Protein AF-A0A851E8Y7-F1 (afdb_monomer_lite)

InterPro domains:
  IPR039662 Cohesin subunit Scc3/SA [PTHR11199] (1-230)

Sequence (230 aa):
QAFMMLCDWLLILSHLDSNNNDEAVRLLGYLPNTPLQEKLFSFIQEHIFMDEEEGKKEEEKDESCKLDDLHKKRSLLAAYCKLIVYNVVEMTAAAELYKYYVKTYSDFGDIIKETLSKMRHNNKIQSAKTLILCLQQLFQTHAESQDSSSGVDFSSASFTNIKELARRFSLTFGWDQVKSRESIAMIHKEGIEFAFQGATGVDGKCLPPNLSFLVIISEFSNKLLKPDKR

Radius of gyration: 20.44 Å; chains: 1; bounding box: 47×55×59 Å

Secondary structure (DSSP, 8-state):
-HHHHHHHHHHHHHHGGGS---HHHHTS-----HHHHHHHHHHHIIIIIS--TT----TTS-HHHHHHHHHHHHHHHHHHHHHHHTTSS-GGGHHHHHTTTTTTHHHHHHHHHHHHHHHHHH-HHHHHHHHHHHHHHHHHHHHHTS-TTS---TTSHHHHHHHHHHHHHHHTT-S-HHHHHHHHHHHHHHHHHHHTTT--SSTT-SPPTTTTHHHHHGGGTTTS-GGGG-

Structure (mmCIF, N/CA/C/O backbone):
data_AF-A0A851E8Y7-F1
#
_entry.id   AF-A0A851E8Y7-F1
#
loop_
_atom_site.group_PDB
_atom_site.id
_atom_site.type_symbol
_atom_site.label_atom_id
_atom_site.label_alt_id
_atom_site.label_comp_id
_atom_site.label_asym_id
_atom_site.label_entity_id
_atom_site.label_seq_id
_atom_site.pdbx_PDB_ins_code
_atom_site.Cartn_x
_atom_site.Cartn_y
_atom_site.Cartn_z
_atom_site.occupancy
_atom_site.B_iso_or_equiv
_atom_site.auth_seq_id
_atom_site.auth_comp_id
_atom_site.auth_asym_id
_atom_site.auth_atom_id
_atom_site.pdbx_PDB_model_num
ATOM 1 N N . GLN A 1 1 ?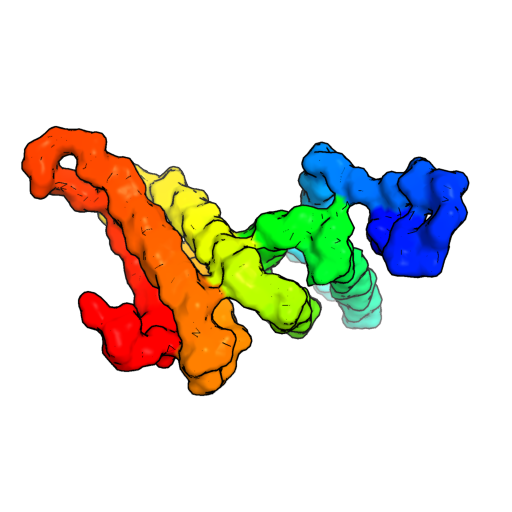 16.967 12.753 -13.853 1.00 80.31 1 GLN A N 1
ATOM 2 C CA . GLN A 1 1 ? 17.458 11.860 -14.929 1.00 80.31 1 GLN A CA 1
ATOM 3 C C . GLN A 1 1 ? 17.985 10.517 -14.409 1.00 80.31 1 GLN A C 1
ATOM 5 O O . GLN A 1 1 ? 17.445 9.498 -14.814 1.00 80.31 1 GLN A O 1
ATOM 10 N N . ALA A 1 2 ? 18.994 10.485 -13.522 1.00 93.81 2 ALA A N 1
ATOM 11 C CA . ALA A 1 2 ? 19.641 9.236 -13.076 1.00 93.81 2 ALA A CA 1
ATOM 12 C C . ALA A 1 2 ? 18.675 8.206 -12.462 1.00 93.81 2 ALA A C 1
ATOM 14 O O . ALA A 1 2 ? 18.735 7.032 -12.811 1.00 93.81 2 ALA A O 1
ATOM 15 N N . PHE A 1 3 ? 17.741 8.658 -11.620 1.00 96.31 3 PHE A N 1
ATOM 16 C CA . PHE A 1 3 ? 16.742 7.794 -10.985 1.00 96.31 3 PHE A CA 1
ATOM 17 C C . PHE A 1 3 ? 15.855 7.039 -11.988 1.00 96.31 3 PHE A C 1
ATOM 19 O O . PHE A 1 3 ? 15.664 5.835 -11.851 1.00 96.31 3 PHE A O 1
ATOM 26 N N . MET A 1 4 ? 15.345 7.731 -13.015 1.00 96.50 4 MET A N 1
ATOM 27 C CA . MET A 1 4 ? 14.500 7.113 -14.047 1.00 96.50 4 MET A CA 1
ATOM 28 C C . MET A 1 4 ? 15.262 6.026 -14.799 1.00 96.50 4 MET A C 1
ATOM 30 O O . MET A 1 4 ? 14.777 4.907 -14.907 1.00 96.50 4 MET A O 1
ATOM 34 N N . MET A 1 5 ? 16.490 6.339 -15.230 1.00 95.88 5 MET A N 1
ATOM 35 C CA . MET A 1 5 ? 17.347 5.364 -15.904 1.00 95.88 5 MET A CA 1
ATOM 36 C C . MET A 1 5 ? 17.601 4.154 -15.009 1.00 95.88 5 MET A C 1
ATOM 38 O O . MET A 1 5 ? 17.467 3.027 -15.466 1.00 95.88 5 MET A O 1
ATOM 42 N N . LEU A 1 6 ? 17.915 4.368 -13.728 1.00 96.44 6 LEU A N 1
ATOM 43 C CA . LEU A 1 6 ? 18.110 3.276 -12.781 1.00 96.44 6 LEU A CA 1
ATOM 44 C C . LEU A 1 6 ? 16.855 2.400 -12.656 1.00 96.44 6 LEU A C 1
ATOM 46 O O . LEU A 1 6 ? 16.979 1.184 -12.717 1.00 96.44 6 LEU A O 1
ATOM 50 N N . CYS A 1 7 ? 15.660 2.985 -12.536 1.00 96.81 7 CYS A N 1
ATOM 51 C CA . CYS A 1 7 ? 14.414 2.214 -12.492 1.00 96.81 7 CYS A CA 1
ATOM 52 C C . CYS A 1 7 ? 14.212 1.380 -13.764 1.00 96.81 7 CYS A C 1
ATOM 54 O O . CYS A 1 7 ? 13.881 0.200 -13.673 1.00 96.81 7 CYS A O 1
ATOM 56 N N . ASP A 1 8 ? 14.444 1.965 -14.938 1.00 94.88 8 ASP A N 1
ATOM 57 C CA . ASP A 1 8 ? 14.309 1.253 -16.210 1.00 94.88 8 ASP A CA 1
ATOM 58 C C . ASP A 1 8 ? 15.324 0.102 -16.312 1.00 94.88 8 ASP A C 1
ATOM 60 O O . ASP A 1 8 ? 14.954 -1.014 -16.671 1.00 94.88 8 ASP A O 1
ATOM 64 N N . TRP A 1 9 ? 16.581 0.329 -15.913 1.00 93.94 9 TRP A N 1
ATOM 65 C CA . TRP A 1 9 ? 17.610 -0.713 -15.859 1.00 93.94 9 TRP A CA 1
ATOM 66 C C . TRP A 1 9 ? 17.243 -1.838 -14.892 1.00 93.94 9 TRP A C 1
ATOM 68 O O . TRP A 1 9 ? 17.321 -3.001 -15.272 1.00 93.94 9 TRP A O 1
ATOM 78 N N . LEU A 1 10 ? 16.807 -1.520 -13.671 1.00 94.75 10 LEU A N 1
ATOM 79 C CA . LEU A 1 10 ? 16.382 -2.526 -12.692 1.00 94.75 10 LEU A CA 1
ATOM 80 C C . LEU A 1 10 ? 15.207 -3.357 -13.219 1.00 94.75 10 LEU A C 1
ATOM 82 O O . LEU A 1 10 ? 15.182 -4.574 -13.044 1.00 94.75 10 LEU A O 1
ATOM 86 N N . LEU A 1 11 ? 14.253 -2.724 -13.904 1.00 92.75 11 LEU A N 1
ATOM 87 C CA . LEU A 1 11 ? 13.109 -3.417 -14.489 1.00 92.75 11 LEU A CA 1
ATOM 88 C C . LEU A 1 11 ? 13.513 -4.330 -15.654 1.00 92.75 11 LEU A C 1
ATOM 90 O O . LEU A 1 11 ? 13.002 -5.439 -15.765 1.00 92.75 11 LEU A O 1
ATOM 94 N N . ILE A 1 12 ? 14.437 -3.891 -16.509 1.00 90.81 12 ILE A N 1
ATOM 95 C CA . ILE A 1 12 ? 14.936 -4.712 -17.618 1.00 90.81 12 ILE A CA 1
ATOM 96 C C . ILE A 1 12 ? 15.739 -5.895 -17.069 1.00 90.81 12 ILE A C 1
ATOM 98 O O . ILE A 1 12 ? 15.423 -7.040 -17.384 1.00 90.81 12 ILE A O 1
ATOM 102 N N . LEU A 1 13 ? 16.739 -5.629 -16.222 1.00 89.06 13 LEU A N 1
ATOM 103 C CA . LEU A 1 13 ? 17.679 -6.637 -15.724 1.00 89.06 13 LEU A CA 1
ATOM 104 C C . LEU A 1 13 ? 17.007 -7.703 -14.849 1.00 89.06 13 LEU A C 1
ATOM 106 O O . LEU A 1 13 ? 17.408 -8.859 -14.894 1.00 89.06 13 LEU A O 1
ATOM 110 N N . SER A 1 14 ? 15.974 -7.347 -14.084 1.00 86.00 14 SER A N 1
ATOM 111 C CA . SER A 1 14 ? 15.254 -8.295 -13.216 1.00 86.00 14 SER A CA 1
ATOM 112 C C . SER A 1 14 ? 14.430 -9.346 -13.969 1.00 86.00 14 SER A C 1
ATOM 114 O O . SER A 1 14 ? 14.096 -10.382 -13.396 1.00 86.00 14 SER A O 1
ATOM 116 N N . HIS A 1 15 ? 14.106 -9.115 -15.246 1.00 80.56 15 HIS A N 1
ATOM 117 C CA . HIS A 1 15 ? 13.252 -10.005 -16.043 1.00 80.56 15 HIS A CA 1
ATOM 118 C C . HIS A 1 15 ? 13.939 -10.611 -17.274 1.00 80.56 15 HIS A C 1
ATOM 120 O O . HIS A 1 15 ? 13.288 -11.353 -18.020 1.00 80.56 15 HIS A O 1
ATOM 126 N N . LEU A 1 16 ? 15.242 -10.354 -17.462 1.00 73.38 16 LEU A N 1
ATOM 127 C CA . LEU A 1 16 ? 16.054 -10.951 -18.533 1.00 73.38 16 LEU A CA 1
ATOM 128 C C . LEU A 1 16 ? 16.012 -12.491 -18.525 1.00 73.38 16 LEU A C 1
ATOM 130 O O . LEU A 1 16 ? 16.066 -13.114 -19.585 1.00 73.38 16 LEU A O 1
ATOM 134 N N . ASP A 1 17 ? 15.814 -13.092 -17.353 1.00 57.69 17 ASP A N 1
ATOM 135 C CA . ASP A 1 17 ? 15.849 -14.543 -17.146 1.00 57.69 17 ASP A CA 1
ATO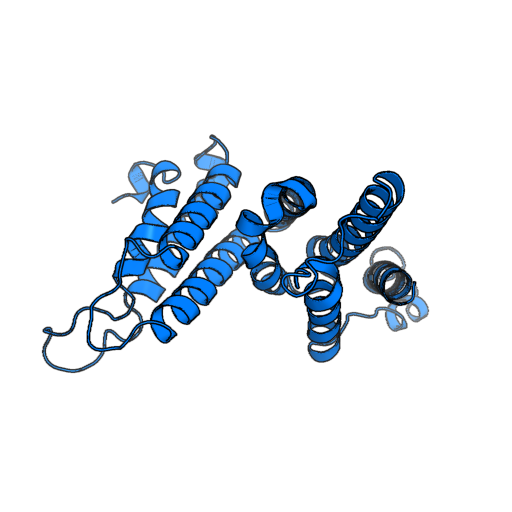M 136 C C . ASP A 1 17 ? 14.556 -15.270 -17.536 1.00 57.69 17 ASP A C 1
ATOM 138 O O . ASP A 1 17 ? 14.548 -16.495 -17.649 1.00 57.69 17 ASP A O 1
ATOM 142 N N . SER A 1 18 ? 13.439 -14.557 -17.732 1.00 57.34 18 SER A N 1
ATOM 143 C CA . SER A 1 18 ? 12.128 -15.221 -17.833 1.00 57.34 18 SER A CA 1
ATOM 144 C C . SER A 1 18 ? 11.865 -15.938 -19.165 1.00 57.34 18 SER A C 1
ATOM 146 O O . SER A 1 18 ? 10.939 -16.742 -19.226 1.00 57.34 18 SER A O 1
ATOM 148 N N . ASN A 1 19 ? 12.674 -15.698 -20.210 1.00 55.28 19 ASN A N 1
ATOM 149 C CA . ASN A 1 19 ? 12.392 -16.187 -21.570 1.00 55.28 19 ASN A CA 1
ATOM 150 C C . ASN A 1 19 ? 13.546 -16.901 -22.304 1.00 55.28 19 ASN A C 1
ATOM 152 O O . ASN A 1 19 ? 13.283 -17.468 -23.363 1.00 55.28 19 ASN A O 1
ATOM 156 N N . ASN A 1 20 ? 14.789 -16.914 -21.802 1.00 55.34 20 ASN A N 1
ATOM 157 C CA . ASN A 1 20 ? 15.935 -17.455 -22.553 1.00 55.34 20 ASN A CA 1
ATOM 158 C C . ASN A 1 20 ? 16.749 -18.487 -21.752 1.00 55.34 20 ASN A C 1
ATOM 160 O O . ASN A 1 20 ? 17.235 -18.204 -20.663 1.00 55.34 20 ASN A O 1
ATOM 164 N N . ASN A 1 21 ? 16.965 -19.669 -22.345 1.00 57.62 21 ASN A N 1
ATOM 165 C CA . ASN A 1 21 ? 17.799 -20.766 -21.818 1.00 57.62 21 ASN A CA 1
ATOM 166 C C . ASN A 1 21 ? 19.320 -20.491 -21.893 1.00 57.62 21 ASN A C 1
ATOM 168 O O . ASN A 1 21 ? 20.117 -21.421 -21.782 1.00 57.62 21 ASN A O 1
ATOM 172 N N . ASP A 1 22 ? 19.734 -19.245 -22.120 1.00 65.81 22 ASP A N 1
ATOM 173 C CA . ASP A 1 22 ? 21.144 -18.880 -22.243 1.00 65.81 22 ASP A CA 1
ATOM 174 C C . ASP A 1 22 ? 21.733 -18.581 -20.854 1.00 65.81 22 ASP A C 1
ATOM 176 O O . ASP A 1 22 ? 21.330 -17.628 -20.181 1.00 65.81 22 ASP A O 1
ATOM 180 N N . GLU A 1 23 ? 22.684 -19.405 -20.406 1.00 61.66 23 GLU A N 1
ATOM 181 C CA . GLU A 1 23 ? 23.363 -19.239 -19.114 1.00 61.66 23 GLU A CA 1
ATOM 182 C C . GLU A 1 23 ? 24.054 -17.876 -18.974 1.00 61.66 23 GLU A C 1
ATOM 184 O O . GLU A 1 23 ? 24.124 -17.346 -17.864 1.00 61.66 23 GLU A O 1
ATOM 189 N N . ALA A 1 24 ? 24.507 -17.268 -20.078 1.00 61.56 24 ALA A N 1
ATOM 190 C CA . ALA A 1 24 ? 25.137 -15.950 -20.051 1.00 61.56 24 ALA A CA 1
ATOM 191 C C . ALA A 1 24 ? 24.142 -14.834 -19.692 1.00 61.56 24 ALA A C 1
ATOM 193 O O . ALA A 1 24 ? 24.514 -13.868 -19.028 1.00 61.56 24 ALA A O 1
ATOM 194 N N . VAL A 1 25 ? 22.873 -14.979 -20.087 1.00 58.56 25 VAL A N 1
ATOM 195 C CA . VAL A 1 25 ? 21.799 -14.026 -19.765 1.00 58.56 25 VAL A CA 1
ATOM 196 C C . VAL A 1 25 ? 21.347 -14.197 -18.313 1.00 58.56 25 VAL A C 1
ATOM 198 O O . VAL A 1 25 ? 21.151 -13.198 -17.627 1.00 58.56 25 VAL A O 1
ATOM 201 N N . ARG A 1 26 ? 21.325 -15.440 -17.809 1.00 56.09 26 ARG A N 1
ATOM 202 C CA . ARG A 1 26 ? 21.016 -15.764 -16.401 1.00 56.09 26 ARG A CA 1
ATOM 203 C C . ARG A 1 26 ? 21.995 -15.167 -15.391 1.00 56.09 26 ARG A C 1
ATOM 205 O O . ARG A 1 26 ? 21.640 -14.934 -14.242 1.00 56.09 26 ARG A O 1
ATOM 212 N N . LEU A 1 27 ? 23.236 -14.924 -15.806 1.00 60.06 27 LEU A N 1
ATOM 213 C CA . LEU A 1 27 ? 24.262 -14.270 -14.987 1.00 60.06 27 LEU A CA 1
ATOM 214 C C . LEU A 1 27 ? 24.089 -12.743 -14.896 1.00 60.06 27 LEU A C 1
ATOM 216 O O . LEU A 1 27 ? 24.745 -12.112 -14.068 1.00 60.06 27 LEU A O 1
ATOM 220 N N . LEU A 1 28 ? 23.230 -12.148 -15.733 1.00 67.19 28 LEU A N 1
ATOM 221 C CA . LEU A 1 28 ? 22.969 -10.704 -15.772 1.00 67.19 28 LEU A CA 1
ATOM 222 C C . LEU A 1 28 ? 21.718 -10.295 -14.982 1.00 67.19 28 LEU A C 1
ATOM 224 O O . LEU A 1 28 ? 21.485 -9.095 -14.811 1.00 67.19 28 LEU A O 1
ATOM 228 N N . GLY A 1 29 ? 20.938 -11.265 -14.492 1.00 75.50 29 GLY A N 1
ATOM 229 C CA . GLY A 1 29 ? 19.806 -11.033 -13.605 1.00 75.50 29 GLY A CA 1
ATOM 230 C C . GLY A 1 29 ? 20.234 -10.231 -12.378 1.00 75.50 29 GLY A C 1
ATOM 231 O O . GLY A 1 29 ? 21.097 -10.654 -11.608 1.00 75.50 29 GLY A O 1
ATOM 232 N N . TYR A 1 30 ? 19.639 -9.053 -12.193 1.00 83.88 30 TYR A N 1
ATOM 233 C CA . TYR A 1 30 ? 19.954 -8.179 -11.067 1.00 83.88 30 TYR A CA 1
ATOM 234 C C . TYR A 1 30 ? 1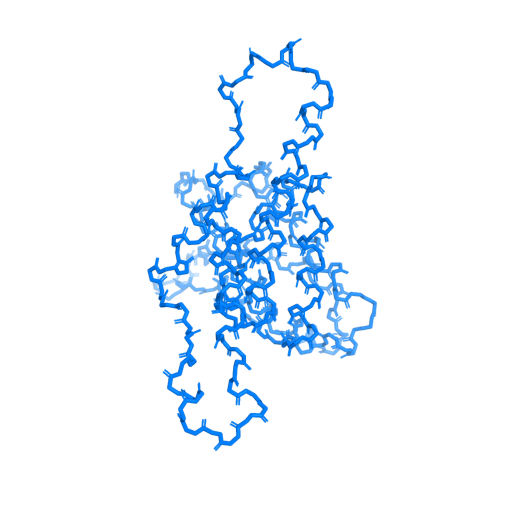8.688 -7.775 -10.322 1.00 83.88 30 TYR A C 1
ATOM 236 O O . TYR A 1 30 ? 17.764 -7.202 -10.901 1.00 83.88 30 TYR A O 1
ATOM 244 N N . LEU A 1 31 ? 18.688 -8.021 -9.012 1.00 88.81 31 LEU A N 1
ATOM 245 C CA . LEU A 1 31 ? 17.701 -7.497 -8.077 1.00 88.81 31 LEU A CA 1
ATOM 246 C C . LEU A 1 31 ? 18.388 -6.532 -7.101 1.00 88.81 31 LEU A C 1
ATOM 248 O O . LEU A 1 31 ? 19.472 -6.840 -6.593 1.00 88.81 31 LEU A O 1
ATOM 252 N N . PRO A 1 32 ? 17.782 -5.365 -6.823 1.00 93.06 32 PRO A N 1
ATOM 253 C CA . PRO A 1 32 ? 18.339 -4.406 -5.885 1.00 93.06 32 PRO A CA 1
ATOM 254 C C . PRO A 1 32 ? 18.378 -5.003 -4.473 1.00 93.06 32 PRO A C 1
ATOM 256 O O . PRO A 1 32 ? 17.383 -5.529 -3.973 1.00 93.06 32 PRO A O 1
ATOM 259 N N . ASN A 1 33 ? 19.524 -4.884 -3.804 1.00 93.75 33 ASN A N 1
ATOM 260 C CA . ASN A 1 33 ? 19.652 -5.254 -2.395 1.00 93.75 33 ASN A CA 1
ATOM 261 C C . ASN A 1 33 ? 18.915 -4.256 -1.480 1.00 93.75 33 ASN A C 1
ATOM 263 O O . ASN A 1 33 ? 18.568 -3.153 -1.905 1.00 93.75 33 ASN A O 1
ATOM 267 N N . THR A 1 34 ? 18.708 -4.619 -0.212 1.00 94.50 34 THR A N 1
ATOM 268 C CA . THR A 1 34 ? 17.970 -3.793 0.763 1.00 94.50 34 THR A CA 1
ATOM 269 C C . THR A 1 34 ? 18.467 -2.341 0.839 1.00 94.50 34 THR A C 1
ATOM 271 O O . THR A 1 34 ? 17.639 -1.446 0.677 1.00 94.50 34 THR A O 1
ATOM 274 N N . PRO A 1 35 ? 19.785 -2.051 0.935 1.00 96.44 35 PRO A N 1
ATOM 275 C CA . PRO A 1 35 ? 20.262 -0.665 0.971 1.00 96.44 35 PRO A CA 1
ATOM 276 C C . PRO A 1 35 ? 19.935 0.144 -0.291 1.00 96.44 35 PRO A C 1
ATOM 278 O O . PRO A 1 35 ? 19.736 1.357 -0.223 1.00 96.44 35 PRO A O 1
ATOM 281 N N . LEU A 1 36 ? 19.911 -0.493 -1.467 1.00 96.00 36 LEU A N 1
ATOM 282 C CA . LEU A 1 36 ? 19.517 0.180 -2.703 1.00 96.00 36 LEU A CA 1
ATOM 283 C C . LEU A 1 36 ? 18.007 0.435 -2.734 1.00 96.00 36 LEU A C 1
ATOM 285 O O . LEU A 1 36 ? 17.599 1.520 -3.139 1.00 96.00 36 LEU A O 1
ATOM 289 N N . GLN A 1 37 ? 17.189 -0.520 -2.284 1.00 96.62 37 GLN A N 1
ATOM 290 C CA . GLN A 1 37 ? 15.737 -0.336 -2.177 1.00 96.62 37 GLN A CA 1
ATOM 291 C C . GLN A 1 37 ? 15.383 0.826 -1.238 1.00 96.62 37 GLN A C 1
ATOM 293 O O . GLN A 1 37 ? 14.574 1.678 -1.602 1.00 96.62 37 GLN A O 1
ATOM 298 N N . GLU A 1 38 ? 16.052 0.919 -0.087 1.00 95.44 38 GLU A N 1
ATOM 299 C CA . GLU A 1 38 ? 15.907 2.039 0.851 1.00 95.44 38 GLU A CA 1
ATOM 300 C C . GLU A 1 38 ? 16.255 3.374 0.184 1.00 95.44 38 GLU A C 1
ATOM 302 O O . GLU A 1 38 ? 15.441 4.292 0.195 1.00 95.44 38 GLU A O 1
ATOM 307 N N . LYS A 1 39 ? 17.409 3.469 -0.495 1.00 96.56 39 LYS A N 1
ATOM 308 C CA . LYS A 1 39 ? 17.817 4.692 -1.211 1.00 96.56 39 LYS A CA 1
ATOM 309 C C . LYS A 1 39 ? 16.851 5.096 -2.323 1.00 96.56 39 LYS A C 1
ATOM 311 O O . LYS A 1 39 ? 16.628 6.289 -2.527 1.00 96.56 39 LYS A O 1
ATOM 316 N N . LEU A 1 40 ? 16.296 4.128 -3.056 1.00 97.19 40 LEU A N 1
ATOM 317 C CA . LEU A 1 40 ? 15.286 4.395 -4.082 1.00 97.19 40 LEU A CA 1
ATOM 318 C C . LEU A 1 40 ? 14.048 5.043 -3.461 1.00 97.19 40 LEU A C 1
ATOM 320 O O . LEU A 1 40 ? 13.522 6.008 -4.014 1.00 97.19 40 LEU A O 1
ATOM 324 N N . PHE A 1 41 ? 13.603 4.540 -2.309 1.00 96.31 41 PHE A N 1
ATOM 325 C CA . PHE A 1 41 ? 12.459 5.114 -1.623 1.00 96.31 41 PHE A CA 1
ATOM 326 C C . PHE A 1 41 ? 12.773 6.466 -0.975 1.00 96.31 41 PHE A C 1
ATOM 328 O O . PHE A 1 41 ? 11.980 7.391 -1.132 1.00 96.31 41 PHE A O 1
ATOM 335 N N . SER A 1 42 ? 13.936 6.634 -0.339 1.00 95.75 42 SER A N 1
ATOM 336 C CA . SER A 1 42 ? 14.360 7.927 0.221 1.00 95.75 42 SER A CA 1
ATOM 337 C C . SER A 1 42 ? 14.378 9.022 -0.845 1.00 95.75 42 SER A C 1
ATOM 339 O O . SER A 1 42 ? 13.847 10.103 -0.615 1.00 95.75 42 SER A O 1
ATOM 341 N N . PHE A 1 43 ? 14.868 8.717 -2.053 1.00 96.56 43 PHE A N 1
ATOM 342 C CA . PHE A 1 43 ? 14.799 9.645 -3.185 1.00 96.56 43 PHE A CA 1
ATOM 343 C C . PHE A 1 43 ? 13.351 10.054 -3.509 1.00 96.56 43 PHE A C 1
ATOM 345 O O . PHE A 1 43 ? 13.066 11.228 -3.742 1.00 96.56 43 PHE A O 1
ATOM 352 N N . ILE A 1 44 ? 12.416 9.100 -3.517 1.00 96.00 44 ILE A N 1
ATOM 353 C CA . ILE A 1 44 ? 10.993 9.386 -3.734 1.00 96.00 44 ILE A CA 1
ATOM 354 C C . ILE A 1 44 ? 10.435 10.272 -2.616 1.00 96.00 44 ILE A C 1
ATOM 356 O O . ILE A 1 44 ? 9.739 11.243 -2.907 1.00 96.00 44 ILE A O 1
ATOM 360 N N . GLN A 1 45 ? 10.757 9.987 -1.355 1.00 94.19 45 GLN A N 1
ATOM 361 C CA . GLN A 1 45 ? 10.314 10.804 -0.226 1.00 94.19 45 GLN A CA 1
ATOM 362 C C . GLN A 1 45 ? 10.812 12.246 -0.348 1.00 94.19 45 GLN A C 1
ATOM 364 O O . GLN A 1 45 ? 9.998 13.165 -0.310 1.00 94.19 45 GLN A O 1
ATOM 369 N N . GLU A 1 46 ? 12.112 12.440 -0.571 1.00 93.25 46 GLU A N 1
ATOM 370 C CA . GLU A 1 46 ? 12.758 13.755 -0.655 1.00 93.25 46 GLU A CA 1
ATOM 371 C C . GLU A 1 46 ? 12.256 14.599 -1.830 1.00 93.25 46 GLU A C 1
ATOM 373 O O . GLU A 1 46 ? 12.053 15.800 -1.683 1.00 93.25 46 GLU A O 1
ATOM 378 N N . HIS A 1 47 ? 12.035 13.992 -2.998 1.00 91.81 47 HIS A N 1
ATOM 379 C CA . HIS A 1 47 ? 11.696 14.739 -4.212 1.00 91.81 47 HIS A CA 1
ATOM 380 C C . HIS A 1 47 ? 10.194 14.857 -4.495 1.00 91.81 47 HIS A C 1
ATOM 382 O O . HIS A 1 47 ? 9.800 15.683 -5.324 1.00 91.81 47 HIS A O 1
ATOM 388 N N . ILE A 1 48 ? 9.356 14.024 -3.870 1.00 92.31 48 ILE A N 1
ATOM 389 C CA . ILE A 1 48 ? 7.913 13.972 -4.149 1.00 92.31 48 ILE A CA 1
ATOM 390 C C . ILE A 1 48 ? 7.079 14.356 -2.930 1.00 92.31 48 ILE A C 1
ATOM 392 O O . ILE A 1 48 ? 6.112 15.094 -3.094 1.00 92.31 48 ILE A O 1
ATOM 396 N N . PHE A 1 49 ? 7.420 13.851 -1.742 1.00 88.06 49 PHE A N 1
ATOM 397 C CA . PHE A 1 49 ? 6.538 13.906 -0.570 1.00 88.06 49 PHE A CA 1
ATOM 398 C C . PHE A 1 49 ? 6.972 14.877 0.530 1.00 88.06 49 PHE A C 1
ATOM 400 O O . PHE A 1 49 ? 6.166 15.210 1.404 1.00 88.06 49 PHE A O 1
ATOM 407 N N . MET A 1 50 ? 8.227 15.318 0.514 1.00 82.00 50 MET A N 1
ATOM 408 C CA . MET A 1 50 ? 8.668 16.461 1.302 1.00 82.00 50 MET A CA 1
ATOM 409 C C . MET A 1 50 ? 8.122 17.721 0.628 1.00 82.00 50 MET A C 1
ATOM 411 O O . MET A 1 50 ? 8.631 18.158 -0.402 1.00 82.00 50 MET A O 1
ATOM 415 N N . ASP A 1 51 ? 7.028 18.253 1.173 1.00 63.84 51 ASP A N 1
ATOM 416 C CA . ASP A 1 51 ? 6.445 19.499 0.685 1.00 63.84 51 ASP A CA 1
ATOM 417 C C . ASP A 1 51 ? 7.300 20.700 1.090 1.00 63.84 51 ASP A C 1
ATOM 419 O O . ASP A 1 51 ? 7.857 20.770 2.187 1.00 63.84 51 ASP A O 1
ATOM 423 N N . GLU A 1 52 ? 7.316 21.670 0.182 1.00 52.31 52 GLU A N 1
ATOM 424 C CA . GLU A 1 52 ? 7.859 23.023 0.272 1.00 52.31 52 GLU A CA 1
ATOM 425 C C . GLU A 1 52 ? 7.094 23.885 1.307 1.00 52.31 52 GLU A C 1
ATOM 427 O O . GLU A 1 52 ? 6.750 25.034 1.050 1.00 52.31 52 GLU A O 1
ATOM 432 N N . GLU A 1 53 ? 6.807 23.357 2.502 1.00 44.50 53 GLU A N 1
ATOM 433 C CA . GLU A 1 53 ? 6.171 24.101 3.607 1.00 44.50 53 GLU A CA 1
ATOM 434 C C . GLU A 1 53 ? 7.046 25.281 4.096 1.00 44.50 53 GLU A C 1
ATOM 436 O O . GLU A 1 53 ? 6.552 26.206 4.737 1.00 44.50 53 GLU A O 1
ATOM 441 N N . GLU A 1 54 ? 8.331 25.327 3.721 1.00 42.78 54 GLU A N 1
ATOM 442 C CA . GLU A 1 54 ? 9.217 26.488 3.933 1.00 42.78 54 GLU A CA 1
ATOM 443 C C . GLU A 1 54 ? 9.199 27.507 2.772 1.00 42.78 54 GLU A C 1
ATOM 445 O O . GLU A 1 54 ? 9.850 28.553 2.822 1.00 42.78 54 GLU A O 1
ATOM 450 N N . GLY A 1 55 ? 8.427 27.237 1.719 1.00 42.47 55 GLY A N 1
ATOM 451 C CA . GLY A 1 55 ? 8.432 27.956 0.452 1.00 42.47 55 GLY A CA 1
ATOM 452 C C . GLY A 1 55 ? 7.168 28.763 0.183 1.00 42.47 55 GLY A C 1
ATOM 453 O O . GLY A 1 55 ? 6.689 28.768 -0.946 1.00 42.47 55 GLY A O 1
ATOM 454 N N . LYS A 1 56 ? 6.649 29.535 1.148 1.00 44.59 56 LYS A N 1
ATOM 455 C CA . LYS A 1 56 ? 5.764 30.688 0.845 1.00 44.59 56 LYS A CA 1
ATOM 456 C C . LYS A 1 56 ? 6.534 31.802 0.103 1.00 44.59 56 LYS A C 1
ATOM 458 O O . LYS A 1 56 ? 6.605 32.943 0.549 1.00 44.59 56 LYS A O 1
ATOM 463 N N . LYS A 1 57 ? 7.159 31.445 -1.018 1.00 45.94 57 LYS A N 1
ATOM 464 C CA . LYS A 1 57 ? 7.786 32.309 -2.024 1.00 45.94 57 LYS A CA 1
ATOM 465 C C . LYS A 1 57 ? 7.397 31.852 -3.440 1.00 45.94 57 LYS A C 1
ATOM 467 O O . LYS A 1 57 ? 8.151 32.051 -4.382 1.00 45.94 57 LYS A O 1
ATOM 472 N N . GLU A 1 58 ? 6.236 31.216 -3.597 1.00 50.44 58 GLU A N 1
ATOM 473 C CA . GLU A 1 58 ? 5.741 30.707 -4.888 1.00 50.44 58 GLU A CA 1
ATOM 474 C C . GLU A 1 58 ? 4.607 31.554 -5.496 1.00 50.44 58 GLU A C 1
ATOM 476 O O . GLU A 1 58 ? 3.794 31.052 -6.281 1.00 50.44 58 GLU A O 1
ATOM 481 N N . GLU A 1 59 ? 4.539 32.843 -5.159 1.00 50.81 59 GLU A N 1
ATOM 482 C CA . GLU A 1 59 ? 3.574 33.768 -5.778 1.00 50.81 59 GLU A CA 1
ATOM 483 C C . GLU A 1 59 ? 4.006 34.244 -7.183 1.00 50.81 59 GLU A C 1
ATOM 485 O O . GLU A 1 59 ? 3.254 34.959 -7.833 1.00 50.81 59 GLU A O 1
ATOM 490 N N . GLU A 1 60 ? 5.157 33.793 -7.709 1.00 55.66 60 GLU A N 1
ATOM 491 C CA . GLU A 1 60 ? 5.662 34.207 -9.036 1.00 55.66 60 GLU A CA 1
ATOM 492 C C . GLU A 1 60 ? 6.122 33.057 -9.959 1.00 55.66 60 GLU A C 1
ATOM 494 O O . GLU A 1 60 ? 6.787 33.299 -10.967 1.00 55.66 60 GLU A O 1
ATOM 499 N N . LYS A 1 61 ? 5.792 31.789 -9.671 1.00 57.31 61 LYS A N 1
ATOM 500 C CA . LYS A 1 61 ? 6.001 30.714 -10.663 1.00 57.31 61 LYS A CA 1
ATOM 501 C C . LYS A 1 61 ? 4.785 30.600 -11.577 1.00 57.31 61 LYS A C 1
ATOM 503 O O . LYS A 1 61 ? 3.682 30.347 -11.095 1.00 57.31 61 LYS A O 1
ATOM 508 N N . ASP A 1 62 ? 5.036 30.740 -12.878 1.00 73.75 62 ASP A N 1
ATOM 509 C CA . ASP A 1 62 ? 4.087 30.491 -13.968 1.00 73.75 62 ASP A CA 1
ATOM 510 C C . ASP A 1 62 ? 3.361 29.144 -13.772 1.00 73.75 62 ASP A C 1
ATOM 512 O O . ASP A 1 62 ? 3.988 28.138 -13.415 1.00 73.75 62 ASP A O 1
ATOM 516 N N . GLU A 1 63 ? 2.045 29.115 -13.998 1.00 74.06 63 GLU A N 1
ATOM 517 C CA . GLU A 1 63 ? 1.209 27.914 -13.847 1.00 74.06 63 GLU A CA 1
ATOM 518 C C . GLU A 1 63 ? 1.738 26.753 -14.703 1.00 74.06 63 GLU A C 1
ATOM 520 O O . GLU A 1 63 ? 1.690 25.595 -14.280 1.00 74.06 63 GLU A O 1
ATOM 525 N N . SER A 1 64 ? 2.336 27.066 -15.860 1.00 74.44 64 SER A N 1
ATOM 526 C CA . SER A 1 64 ? 2.990 26.080 -16.727 1.00 74.44 64 SER A CA 1
ATOM 527 C C . SER A 1 64 ? 4.165 25.377 -16.037 1.00 74.44 64 SER A C 1
ATOM 529 O O . SER A 1 64 ? 4.300 24.160 -16.139 1.00 74.44 64 SER A O 1
ATOM 531 N N . CYS A 1 65 ? 4.995 26.108 -15.287 1.00 78.19 65 CYS A N 1
ATOM 532 C CA . CYS A 1 65 ? 6.144 25.533 -14.580 1.00 78.19 65 CYS A CA 1
ATOM 533 C C . CYS A 1 65 ? 5.703 24.597 -13.444 1.00 78.19 65 CYS A C 1
ATOM 535 O O . CYS A 1 65 ? 6.299 23.538 -13.249 1.00 78.19 65 CYS A O 1
ATOM 537 N N . LYS A 1 66 ? 4.632 24.957 -12.722 1.00 82.56 66 LYS A N 1
ATOM 538 C CA . LYS A 1 66 ? 4.053 24.115 -11.659 1.00 82.56 66 LYS A CA 1
ATOM 539 C C . LYS A 1 66 ? 3.483 22.813 -12.223 1.00 82.56 66 LYS A C 1
ATOM 541 O O . LYS A 1 66 ? 3.700 21.743 -11.651 1.00 82.56 66 LYS A O 1
ATOM 546 N N . LEU A 1 67 ? 2.800 22.895 -13.366 1.00 85.44 67 LEU A N 1
ATOM 547 C CA . LEU A 1 67 ? 2.277 21.728 -14.072 1.00 85.44 67 LEU A CA 1
ATOM 548 C C . LEU A 1 67 ? 3.411 20.786 -14.515 1.00 85.44 67 LEU A C 1
ATOM 550 O O . LEU A 1 67 ? 3.342 19.579 -14.274 1.00 85.44 67 LEU A O 1
ATOM 554 N N . ASP A 1 68 ? 4.474 21.328 -15.110 1.00 88.62 68 ASP A N 1
ATOM 555 C CA . ASP A 1 68 ? 5.626 20.546 -15.569 1.00 88.62 68 ASP A CA 1
ATOM 556 C C . ASP A 1 68 ? 6.339 19.829 -14.418 1.00 88.62 68 ASP A C 1
ATOM 558 O O . ASP A 1 68 ? 6.721 18.660 -14.541 1.00 88.62 68 ASP A O 1
ATOM 562 N N . ASP A 1 69 ? 6.506 20.496 -13.278 1.00 90.44 69 ASP A N 1
ATOM 563 C CA . ASP A 1 69 ? 7.130 19.899 -12.099 1.00 90.44 69 ASP A CA 1
ATOM 564 C C . ASP A 1 69 ? 6.258 18.796 -11.486 1.00 90.44 69 ASP A C 1
ATOM 566 O O . ASP A 1 69 ? 6.772 17.719 -11.160 1.00 90.44 69 ASP A O 1
ATOM 570 N N . LEU A 1 70 ? 4.936 18.986 -11.429 1.00 92.31 70 LEU A N 1
ATOM 571 C CA . LEU A 1 70 ? 4.005 17.929 -11.029 1.00 92.31 70 LEU A CA 1
ATOM 572 C C . LEU A 1 70 ? 4.078 16.728 -11.984 1.00 92.31 70 LEU A C 1
ATOM 574 O O . LEU A 1 70 ? 4.145 15.582 -11.532 1.00 92.31 70 LEU A O 1
ATOM 578 N N . HIS A 1 71 ? 4.132 16.953 -13.299 1.00 94.56 71 HIS A N 1
ATOM 579 C CA . HIS A 1 71 ? 4.296 15.878 -14.281 1.00 94.56 71 HIS A CA 1
ATOM 580 C C . HIS A 1 71 ? 5.605 15.100 -14.090 1.00 94.56 71 HIS A C 1
ATOM 582 O O . HIS A 1 71 ? 5.604 13.863 -14.172 1.00 94.56 71 HIS A O 1
ATOM 588 N N . LYS A 1 72 ? 6.715 15.782 -13.778 1.00 94.50 72 LYS A N 1
ATOM 589 C CA . LYS A 1 72 ? 7.992 15.129 -13.441 1.00 94.50 72 LYS A CA 1
ATOM 590 C C . LYS A 1 72 ? 7.866 14.289 -12.170 1.00 94.50 72 LYS A C 1
ATOM 592 O O . LYS A 1 72 ? 8.238 13.116 -12.199 1.00 94.50 72 LYS A O 1
ATOM 597 N N . LYS A 1 73 ? 7.294 14.835 -11.087 1.00 95.75 73 LYS A N 1
ATOM 598 C CA . LYS A 1 73 ? 7.057 14.105 -9.824 1.00 95.75 73 LYS A CA 1
ATOM 599 C C . LYS A 1 73 ? 6.192 12.861 -10.057 1.00 95.75 73 LYS A C 1
ATOM 601 O O . LYS A 1 73 ? 6.578 11.759 -9.675 1.00 95.75 73 LYS A O 1
ATOM 606 N N . ARG A 1 74 ? 5.082 12.994 -10.791 1.00 97.38 74 ARG A N 1
ATOM 607 C CA . ARG A 1 74 ? 4.208 11.870 -11.181 1.00 97.38 74 ARG A CA 1
ATOM 608 C C . ARG A 1 74 ? 4.967 10.788 -11.955 1.00 97.38 74 ARG A C 1
ATOM 610 O O . ARG A 1 74 ? 4.782 9.602 -11.689 1.00 97.38 74 ARG A O 1
ATOM 617 N N . SER A 1 75 ? 5.852 11.183 -12.870 1.00 97.44 75 SER A N 1
ATOM 618 C CA . SER A 1 75 ? 6.670 10.250 -13.658 1.00 97.44 75 SER A CA 1
ATOM 619 C C . SER A 1 75 ? 7.662 9.466 -12.791 1.00 97.44 75 SER A C 1
ATOM 621 O O . SER A 1 75 ? 7.777 8.249 -12.946 1.00 97.44 75 SER A O 1
ATOM 623 N N . LEU A 1 76 ? 8.328 10.138 -11.845 1.00 97.75 76 LEU A N 1
ATOM 624 C CA . LEU A 1 76 ? 9.233 9.506 -10.877 1.00 97.75 76 LEU A CA 1
ATOM 625 C C . LEU A 1 76 ? 8.485 8.502 -9.991 1.00 97.75 76 LEU A C 1
ATOM 627 O O . LEU A 1 76 ? 8.920 7.359 -9.843 1.00 97.75 76 LEU A O 1
ATOM 631 N N . LEU A 1 77 ? 7.324 8.900 -9.463 1.00 98.00 77 LEU A N 1
ATOM 632 C CA . LEU A 1 77 ? 6.507 8.030 -8.623 1.00 98.00 77 LEU A CA 1
ATOM 633 C C . LEU A 1 77 ? 6.046 6.780 -9.377 1.00 98.00 77 LEU A C 1
ATOM 635 O O . LEU A 1 77 ? 6.135 5.669 -8.856 1.00 98.00 77 LEU A O 1
ATOM 639 N N . ALA A 1 78 ? 5.578 6.950 -10.615 1.00 98.25 78 ALA A N 1
ATOM 640 C CA . ALA A 1 78 ? 5.149 5.841 -11.456 1.00 98.25 78 ALA A CA 1
ATOM 641 C C . ALA A 1 78 ? 6.306 4.881 -11.786 1.00 98.25 78 ALA A C 1
ATOM 643 O O . ALA A 1 78 ? 6.091 3.669 -11.856 1.00 98.25 78 ALA A O 1
ATOM 644 N N . ALA A 1 79 ? 7.530 5.388 -11.971 1.00 98.19 79 ALA A N 1
ATOM 645 C CA . ALA A 1 79 ? 8.716 4.556 -12.168 1.00 98.19 79 ALA A CA 1
ATOM 646 C C . ALA A 1 79 ? 9.006 3.679 -10.943 1.00 98.19 79 ALA A C 1
ATOM 648 O O . ALA A 1 79 ? 9.136 2.465 -11.087 1.00 98.19 79 ALA A O 1
ATOM 649 N N . TYR A 1 80 ? 8.993 4.258 -9.741 1.00 98.38 80 TYR A N 1
ATOM 650 C CA . TYR A 1 80 ? 9.170 3.497 -8.503 1.00 98.38 80 TYR A CA 1
ATOM 651 C C . TYR A 1 80 ? 8.039 2.482 -8.268 1.00 98.38 80 TYR A C 1
ATOM 653 O O . TYR A 1 80 ? 8.290 1.317 -7.966 1.00 98.38 80 TYR A O 1
ATOM 661 N N . CYS A 1 81 ? 6.785 2.885 -8.490 1.00 98.25 81 CYS A N 1
ATOM 662 C CA . CYS A 1 81 ? 5.628 1.997 -8.363 1.00 98.25 81 CYS A CA 1
ATOM 663 C C . CYS A 1 81 ? 5.716 0.779 -9.291 1.00 98.25 81 CYS A C 1
ATOM 665 O O . CYS A 1 81 ? 5.333 -0.321 -8.892 1.00 98.25 81 CYS A O 1
ATOM 667 N N . LYS A 1 82 ? 6.243 0.948 -10.512 1.00 97.62 82 LYS A N 1
ATOM 668 C CA . LYS A 1 82 ? 6.491 -0.170 -11.431 1.00 97.62 82 LYS A CA 1
ATOM 669 C C . LYS A 1 82 ? 7.460 -1.184 -10.821 1.00 97.62 82 LYS A C 1
ATOM 671 O O . LYS A 1 82 ? 7.165 -2.373 -10.877 1.00 97.62 82 LYS A O 1
ATOM 676 N N . LEU A 1 83 ? 8.545 -0.743 -10.182 1.00 97.69 83 LEU A N 1
ATOM 677 C CA . LEU A 1 83 ? 9.491 -1.658 -9.530 1.00 97.69 83 LEU A CA 1
ATOM 678 C C . LEU A 1 83 ? 8.816 -2.537 -8.469 1.00 97.69 83 LEU A C 1
ATOM 680 O O . LEU A 1 83 ? 9.091 -3.732 -8.404 1.00 97.69 83 LEU A O 1
ATOM 684 N N . ILE A 1 84 ? 7.897 -1.971 -7.681 1.00 97.31 84 ILE A N 1
ATOM 685 C CA . ILE A 1 84 ? 7.118 -2.727 -6.690 1.00 97.31 84 ILE A CA 1
ATOM 686 C C . ILE A 1 84 ? 6.161 -3.703 -7.385 1.00 97.31 84 ILE A C 1
ATOM 688 O O . ILE A 1 84 ? 6.133 -4.887 -7.063 1.00 97.31 84 ILE A O 1
ATOM 692 N N . VAL A 1 85 ? 5.366 -3.220 -8.347 1.00 96.75 85 VAL A N 1
ATOM 693 C CA . VAL A 1 85 ? 4.351 -4.035 -9.039 1.00 96.75 85 VAL A CA 1
ATOM 694 C C . VAL A 1 85 ? 4.977 -5.244 -9.733 1.00 96.75 85 VAL A C 1
ATOM 696 O O . VAL A 1 85 ? 4.386 -6.322 -9.725 1.00 96.75 85 VAL A O 1
ATOM 699 N N . TYR A 1 86 ? 6.166 -5.081 -10.306 1.00 94.50 86 TYR A N 1
ATOM 700 C CA . TYR A 1 86 ? 6.889 -6.144 -10.996 1.00 94.50 86 TYR A CA 1
ATOM 701 C C . TYR A 1 86 ? 7.810 -6.969 -10.075 1.00 94.50 86 TYR A C 1
ATOM 703 O O . TYR A 1 86 ? 8.582 -7.785 -10.564 1.00 94.50 86 TYR A O 1
ATOM 711 N N . ASN A 1 87 ? 7.690 -6.823 -8.748 1.00 93.19 87 ASN A N 1
ATOM 712 C CA . ASN A 1 87 ? 8.476 -7.548 -7.738 1.00 93.19 87 ASN A CA 1
ATOM 713 C C . ASN A 1 87 ? 10.003 -7.372 -7.876 1.00 93.19 87 ASN A C 1
ATOM 715 O O . ASN A 1 87 ? 10.768 -8.253 -7.490 1.00 93.19 87 ASN A O 1
ATOM 719 N N . VAL A 1 88 ? 10.450 -6.235 -8.415 1.00 95.06 88 VAL A N 1
ATOM 720 C CA . VAL A 1 88 ? 11.869 -5.842 -8.441 1.00 95.06 88 VAL A CA 1
ATOM 721 C C . VAL A 1 88 ? 12.288 -5.284 -7.081 1.00 95.06 88 VAL A C 1
ATOM 723 O O . VAL A 1 88 ? 13.398 -5.515 -6.616 1.00 95.06 88 VAL A O 1
ATOM 726 N N . VAL A 1 89 ? 11.377 -4.555 -6.438 1.00 95.31 89 VAL A N 1
ATOM 727 C CA . VAL A 1 89 ? 11.468 -4.088 -5.048 1.00 95.31 89 VAL A CA 1
ATOM 728 C C . VAL A 1 89 ? 10.471 -4.897 -4.220 1.00 95.31 89 VAL A C 1
ATOM 730 O O . VAL A 1 89 ? 9.415 -5.285 -4.729 1.00 95.31 89 VAL A O 1
ATOM 733 N N . GLU A 1 90 ? 10.785 -5.162 -2.951 1.00 93.69 90 GLU A N 1
ATOM 734 C CA . GLU A 1 90 ? 9.897 -5.938 -2.087 1.00 93.69 90 GLU A CA 1
ATOM 735 C C . GLU A 1 90 ? 8.507 -5.294 -1.971 1.00 93.69 90 GLU A C 1
ATOM 737 O O . GLU A 1 90 ? 8.365 -4.089 -1.759 1.00 93.69 90 GLU A O 1
ATOM 742 N N . MET A 1 91 ? 7.447 -6.110 -2.046 1.00 93.12 91 MET A N 1
ATOM 743 C CA . MET A 1 91 ? 6.063 -5.623 -1.930 1.00 93.12 91 MET A CA 1
ATOM 744 C C . MET A 1 91 ? 5.788 -4.910 -0.595 1.00 93.12 91 MET A C 1
ATOM 746 O O . MET A 1 91 ? 4.871 -4.094 -0.506 1.00 93.12 91 MET A O 1
ATOM 750 N N . THR A 1 92 ? 6.546 -5.226 0.456 1.00 94.56 92 THR A N 1
ATOM 751 C CA . THR A 1 92 ? 6.488 -4.570 1.772 1.00 94.56 92 THR A CA 1
ATOM 752 C C . THR A 1 92 ? 6.894 -3.099 1.699 1.00 94.56 92 THR A C 1
ATOM 754 O O . THR A 1 92 ? 6.310 -2.294 2.418 1.00 94.56 92 THR A O 1
ATOM 757 N N . ALA A 1 93 ? 7.778 -2.707 0.774 1.00 95.19 93 ALA A N 1
ATOM 758 C CA . ALA A 1 93 ? 8.183 -1.314 0.575 1.00 95.19 93 ALA A CA 1
ATOM 759 C C . ALA A 1 93 ? 7.012 -0.406 0.157 1.00 95.19 93 ALA A C 1
ATOM 761 O O . ALA A 1 93 ? 7.041 0.803 0.383 1.00 95.19 93 ALA A O 1
ATOM 762 N N . ALA A 1 94 ? 5.939 -0.973 -0.409 1.00 97.06 94 ALA A N 1
ATOM 763 C CA . ALA A 1 94 ? 4.736 -0.205 -0.719 1.00 97.06 94 ALA A CA 1
ATOM 764 C C . ALA A 1 94 ? 4.022 0.306 0.545 1.00 97.06 94 ALA A C 1
ATOM 766 O O . ALA A 1 94 ? 3.281 1.283 0.456 1.00 97.06 94 ALA A O 1
ATOM 767 N N . ALA A 1 95 ? 4.249 -0.310 1.713 1.00 97.62 95 ALA A N 1
ATOM 768 C CA . ALA A 1 95 ? 3.703 0.181 2.975 1.00 97.62 95 ALA A CA 1
ATOM 769 C C . ALA A 1 95 ? 4.188 1.604 3.265 1.00 97.62 95 ALA A C 1
ATOM 771 O O . ALA A 1 95 ? 3.385 2.452 3.639 1.00 97.62 95 ALA A O 1
ATOM 772 N N . GLU A 1 96 ? 5.464 1.891 3.000 1.00 96.19 96 GLU A N 1
ATOM 773 C CA . GLU A 1 96 ? 6.031 3.227 3.167 1.00 96.19 96 GLU A CA 1
ATOM 774 C C . GLU A 1 96 ? 5.416 4.242 2.192 1.00 96.19 96 GLU A C 1
ATOM 776 O O . GLU A 1 96 ? 5.092 5.366 2.573 1.00 96.19 96 GLU A O 1
ATOM 781 N N . LEU A 1 97 ? 5.169 3.829 0.946 1.00 96.69 97 LEU A N 1
ATOM 782 C CA . LEU A 1 97 ? 4.497 4.655 -0.058 1.00 96.69 97 LEU A CA 1
ATOM 783 C C . LEU A 1 97 ? 3.053 4.995 0.347 1.00 96.69 97 LEU A C 1
ATOM 785 O O . LEU A 1 97 ? 2.604 6.131 0.186 1.00 96.69 97 LEU A O 1
ATOM 789 N N . TYR A 1 98 ? 2.299 4.022 0.859 1.00 97.25 98 TYR A N 1
ATOM 790 C CA . TYR A 1 98 ? 0.878 4.224 1.129 1.00 97.25 98 TYR A CA 1
ATOM 791 C C . TYR A 1 98 ? 0.596 5.221 2.258 1.00 97.25 98 TYR A C 1
ATOM 793 O O . TYR A 1 98 ? -0.497 5.794 2.288 1.00 97.25 98 TYR A O 1
ATOM 801 N N . LYS A 1 99 ? 1.581 5.504 3.119 1.00 95.75 99 LYS A N 1
ATOM 802 C CA . LYS A 1 99 ? 1.501 6.543 4.160 1.00 95.75 99 LYS A CA 1
ATOM 803 C C . LYS A 1 99 ? 1.141 7.918 3.589 1.00 95.75 99 LYS A C 1
ATOM 805 O O . LYS A 1 99 ? 0.457 8.701 4.243 1.00 95.75 99 LYS A O 1
ATOM 810 N N . TYR A 1 100 ? 1.521 8.187 2.341 1.00 95.25 100 TYR A N 1
ATOM 811 C CA . TYR A 1 100 ? 1.289 9.467 1.669 1.00 95.25 100 TYR A CA 1
ATOM 812 C C . TYR A 1 100 ? -0.047 9.547 0.918 1.00 95.25 100 TYR A C 1
ATOM 814 O O . TYR A 1 100 ? -0.398 10.612 0.404 1.00 95.25 100 TYR A O 1
ATOM 822 N N . TYR A 1 101 ? -0.821 8.456 0.857 1.00 96.25 101 TYR A N 1
ATOM 823 C CA . TYR A 1 101 ? -1.978 8.350 -0.037 1.00 96.25 101 TYR A CA 1
ATOM 824 C C . TYR A 1 101 ? -3.097 9.352 0.276 1.00 96.25 101 TYR A C 1
ATOM 826 O O . TYR A 1 101 ? -3.694 9.905 -0.645 1.00 96.25 101 TYR A O 1
ATOM 834 N N . VAL A 1 102 ? -3.390 9.603 1.557 1.00 94.31 102 VAL A N 1
ATOM 835 C CA . VAL A 1 102 ? -4.410 10.595 1.946 1.00 94.31 102 VAL A CA 1
ATOM 836 C C . VAL A 1 102 ? -3.903 12.015 1.701 1.00 94.31 102 VAL A C 1
ATOM 838 O O . VAL A 1 102 ? -4.607 12.798 1.068 1.00 94.31 102 VAL A O 1
ATOM 841 N N . LYS A 1 103 ? -2.680 12.329 2.157 1.00 92.56 103 LYS A N 1
ATOM 842 C CA . LYS A 1 103 ? -2.097 13.679 2.080 1.00 92.56 103 LYS A CA 1
ATOM 843 C C . LYS A 1 103 ? -1.963 14.168 0.636 1.00 92.56 103 LYS A C 1
ATOM 845 O O . LYS A 1 103 ? -2.266 15.315 0.348 1.00 92.56 103 LYS A O 1
ATOM 850 N N . THR A 1 104 ? -1.554 13.281 -0.267 1.00 93.38 104 THR A N 1
ATOM 851 C CA . THR A 1 104 ? -1.220 13.629 -1.657 1.00 93.38 104 THR A CA 1
ATOM 852 C C . THR A 1 104 ? -2.250 13.135 -2.673 1.00 93.38 104 THR A C 1
ATOM 854 O O . THR A 1 104 ? -1.951 12.896 -3.844 1.00 93.38 104 THR A O 1
ATOM 857 N N . TYR A 1 105 ? -3.493 12.947 -2.224 1.00 93.69 105 TYR A N 1
ATOM 858 C CA . TYR A 1 105 ? -4.528 12.310 -3.030 1.00 93.69 105 TYR A CA 1
ATOM 859 C C . TYR A 1 105 ? -4.838 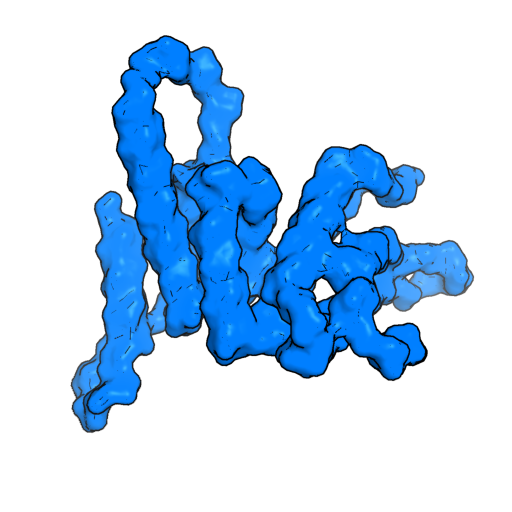13.055 -4.338 1.00 93.69 105 TYR A C 1
ATOM 861 O O . TYR A 1 105 ? -5.081 12.396 -5.349 1.00 93.69 105 TYR A O 1
ATOM 869 N N . SER A 1 106 ? -4.833 14.393 -4.332 1.00 94.75 106 SER A N 1
ATOM 870 C CA . SER A 1 106 ? -5.083 15.205 -5.534 1.00 94.75 106 SER A CA 1
ATOM 871 C C . SER A 1 106 ? -4.041 14.968 -6.625 1.00 94.75 106 SER A C 1
ATOM 873 O O . SER A 1 106 ? -4.384 14.910 -7.802 1.00 94.75 106 SER A O 1
ATOM 875 N N . ASP A 1 107 ? -2.790 14.776 -6.214 1.00 95.00 107 ASP A N 1
ATOM 876 C CA . ASP A 1 107 ? -1.630 14.863 -7.098 1.00 95.00 107 ASP A CA 1
ATOM 877 C C . ASP A 1 107 ? -1.137 13.484 -7.532 1.00 95.00 107 ASP A C 1
ATOM 879 O O . ASP A 1 107 ? -0.659 13.321 -8.656 1.00 95.00 107 ASP A O 1
ATOM 883 N N . PHE A 1 108 ? -1.266 12.481 -6.656 1.00 97.06 108 PHE A N 1
ATOM 884 C CA . PHE A 1 108 ? -0.709 11.135 -6.840 1.00 97.06 108 PHE A CA 1
ATOM 885 C C . PHE A 1 108 ? -1.703 10.003 -6.541 1.00 97.06 108 PHE A C 1
ATOM 887 O O . PHE A 1 108 ? -1.353 8.823 -6.650 1.00 97.06 108 PHE A O 1
ATOM 894 N N . GLY A 1 109 ? -2.941 10.326 -6.152 1.00 96.00 109 GLY A N 1
ATOM 895 C CA . GLY A 1 109 ? -3.911 9.336 -5.687 1.00 96.00 109 GLY A CA 1
ATOM 896 C C . GLY A 1 109 ? -4.272 8.281 -6.735 1.00 96.00 109 GLY A C 1
ATOM 897 O O . GLY A 1 109 ? -4.462 7.115 -6.394 1.00 96.00 109 GLY A O 1
ATOM 898 N N . ASP A 1 110 ? -4.321 8.654 -8.011 1.00 97.00 110 ASP A N 1
ATOM 899 C CA . ASP A 1 110 ? -4.570 7.738 -9.126 1.00 97.00 110 ASP A CA 1
ATOM 900 C C . ASP A 1 110 ? -3.425 6.732 -9.330 1.00 97.00 110 ASP A C 1
ATOM 902 O O . ASP A 1 110 ? -3.687 5.537 -9.473 1.00 97.00 110 ASP A O 1
ATOM 906 N N . ILE A 1 111 ? -2.169 7.185 -9.253 1.00 98.31 111 ILE A N 1
ATOM 907 C CA . ILE A 1 111 ? -0.976 6.334 -9.371 1.00 98.31 111 ILE A CA 1
ATOM 908 C C . ILE A 1 111 ? -0.934 5.328 -8.218 1.00 98.31 111 ILE A C 1
ATOM 910 O O . ILE A 1 111 ? -0.812 4.126 -8.449 1.00 98.31 111 ILE A O 1
ATOM 914 N N . ILE A 1 112 ? -1.101 5.794 -6.975 1.00 97.50 112 ILE A N 1
ATOM 915 C CA . ILE A 1 112 ? -1.092 4.920 -5.791 1.00 97.50 112 ILE A CA 1
ATOM 916 C C . ILE A 1 112 ? -2.251 3.912 -5.853 1.00 97.50 112 ILE A C 1
ATOM 918 O O . ILE A 1 112 ? -2.076 2.734 -5.531 1.00 97.50 112 ILE A O 1
ATOM 922 N N . LYS A 1 113 ? -3.433 4.337 -6.315 1.00 95.75 113 LYS A N 1
ATOM 923 C CA . LYS A 1 113 ? -4.600 3.462 -6.490 1.00 95.75 113 LYS A CA 1
ATOM 924 C C . LYS A 1 113 ? -4.375 2.380 -7.550 1.00 95.75 113 LYS A C 1
ATOM 926 O O . LYS A 1 113 ? -4.792 1.240 -7.333 1.00 95.75 113 LYS A O 1
ATOM 931 N N . GLU A 1 114 ? -3.729 2.703 -8.667 1.00 96.81 114 GLU A N 1
ATOM 932 C CA . GLU A 1 114 ? -3.372 1.706 -9.683 1.00 96.81 114 GLU A CA 1
ATOM 933 C C . GLU A 1 114 ? -2.341 0.710 -9.136 1.00 96.81 114 GLU A C 1
ATOM 935 O O . GLU A 1 114 ? -2.529 -0.500 -9.275 1.00 96.81 114 GLU A O 1
ATOM 940 N N . THR A 1 115 ? -1.324 1.187 -8.409 1.00 97.75 115 THR A N 1
ATOM 941 C CA . THR A 1 115 ? -0.342 0.337 -7.711 1.00 97.75 115 THR A CA 1
ATOM 942 C C . THR A 1 115 ? -1.022 -0.640 -6.753 1.00 97.75 115 THR A C 1
ATOM 944 O O . THR A 1 115 ? -0.780 -1.844 -6.828 1.00 97.75 115 THR A O 1
ATOM 947 N N . LEU A 1 116 ? -1.950 -0.157 -5.918 1.00 96.31 116 LEU A N 1
ATOM 948 C CA . LEU A 1 116 ? -2.784 -0.984 -5.035 1.00 96.31 116 LEU A CA 1
ATOM 949 C C . LEU A 1 116 ? -3.563 -2.056 -5.812 1.00 96.31 116 LEU A C 1
ATOM 951 O O . LEU A 1 116 ? -3.672 -3.203 -5.374 1.00 96.31 116 LEU A O 1
ATOM 955 N N . SER A 1 117 ? -4.133 -1.686 -6.960 1.00 94.69 117 SER A N 1
ATOM 956 C CA . SER A 1 117 ? -4.893 -2.596 -7.820 1.00 94.69 117 SER A CA 1
ATOM 957 C C . SER A 1 117 ? -4.014 -3.707 -8.397 1.00 94.69 117 SER A C 1
ATOM 959 O O . SER A 1 117 ? -4.357 -4.887 -8.287 1.00 94.69 117 SER A O 1
ATOM 961 N N . LYS A 1 118 ? -2.854 -3.343 -8.953 1.00 96.19 118 LYS A N 1
ATOM 962 C CA . LYS A 1 118 ? -1.893 -4.272 -9.557 1.00 96.19 118 LYS A CA 1
ATOM 963 C C . LYS A 1 118 ? -1.248 -5.194 -8.528 1.00 96.19 118 LYS A C 1
ATOM 965 O O . LYS A 1 118 ? -1.238 -6.402 -8.737 1.00 96.19 118 LYS A O 1
ATOM 970 N N . MET A 1 119 ? -0.819 -4.662 -7.383 1.00 95.81 119 MET A N 1
ATOM 971 C CA . MET A 1 119 ? -0.319 -5.451 -6.249 1.00 95.81 119 MET A CA 1
ATOM 972 C C . MET A 1 119 ? -1.318 -6.536 -5.834 1.00 95.81 119 MET A C 1
ATOM 974 O O . MET A 1 119 ? -0.959 -7.706 -5.699 1.00 95.81 119 MET A O 1
ATOM 978 N N . ARG A 1 120 ? -2.594 -6.163 -5.677 1.00 94.06 120 ARG A N 1
ATOM 979 C CA . ARG A 1 120 ? -3.664 -7.095 -5.303 1.00 94.06 120 ARG A CA 1
ATOM 980 C C . ARG A 1 120 ? -3.930 -8.135 -6.387 1.00 94.06 120 ARG A C 1
ATOM 982 O O . ARG A 1 120 ? -4.244 -9.273 -6.052 1.00 94.06 120 ARG A O 1
ATOM 989 N N . HIS A 1 121 ? -3.835 -7.765 -7.663 1.00 92.44 121 HIS A N 1
ATOM 990 C CA . HIS A 1 121 ? -3.971 -8.716 -8.766 1.00 92.44 121 HIS A CA 1
ATOM 991 C C . HIS A 1 121 ? -2.837 -9.749 -8.768 1.00 92.44 121 HIS A C 1
ATOM 993 O O . HIS A 1 121 ? -3.109 -10.936 -8.924 1.00 92.44 121 HIS A O 1
ATOM 999 N N . ASN A 1 122 ? -1.603 -9.303 -8.523 1.00 92.56 122 ASN A N 1
ATOM 1000 C CA . ASN A 1 122 ? -0.414 -10.152 -8.532 1.00 92.56 122 ASN A CA 1
ATOM 1001 C C . ASN A 1 122 ? -0.377 -11.099 -7.326 1.00 92.56 122 ASN A C 1
ATOM 1003 O O . ASN A 1 122 ? -0.142 -12.294 -7.480 1.00 92.56 122 ASN A O 1
ATOM 1007 N N . ASN A 1 123 ? -0.635 -10.583 -6.120 1.00 94.00 123 ASN A N 1
ATOM 1008 C CA . ASN A 1 123 ? -0.697 -11.388 -4.905 1.00 94.00 123 ASN A CA 1
ATOM 1009 C C . ASN A 1 123 ? -1.662 -10.765 -3.886 1.00 94.00 123 ASN A C 1
ATOM 1011 O O . ASN A 1 123 ? -1.322 -9.841 -3.146 1.00 94.00 123 ASN A O 1
ATOM 1015 N N . LYS A 1 124 ? -2.881 -11.307 -3.821 1.00 94.00 124 LYS A N 1
ATOM 1016 C CA . LYS A 1 124 ? -3.960 -10.796 -2.961 1.00 94.00 124 LYS A CA 1
ATOM 1017 C C . LYS A 1 124 ? -3.633 -10.847 -1.470 1.00 94.00 124 LYS A C 1
ATOM 1019 O O . LYS A 1 124 ? -4.067 -9.965 -0.729 1.00 94.00 124 LYS A O 1
ATOM 1024 N N . ILE A 1 125 ? -2.920 -11.880 -1.022 1.00 94.94 125 ILE A N 1
ATOM 1025 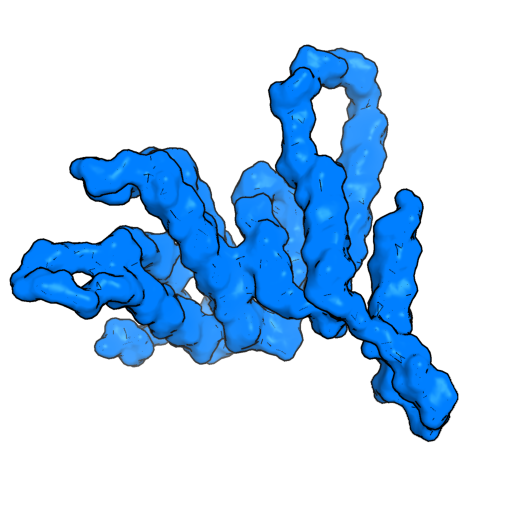C CA . ILE A 1 125 ? -2.587 -12.059 0.394 1.00 94.94 125 ILE A CA 1
ATOM 1026 C C . ILE A 1 125 ? -1.447 -11.128 0.773 1.00 94.94 125 ILE A C 1
ATOM 1028 O O . ILE A 1 125 ? -1.592 -10.363 1.720 1.00 94.94 125 ILE A O 1
ATOM 1032 N N . GLN A 1 126 ? -0.359 -11.117 0.001 1.00 95.62 126 GLN A N 1
ATOM 1033 C CA . GLN A 1 126 ? 0.764 -10.229 0.286 1.00 95.62 126 GLN A CA 1
ATOM 1034 C C . GLN A 1 126 ? 0.359 -8.759 0.172 1.00 95.62 126 GLN A C 1
ATOM 1036 O O . GLN A 1 126 ? 0.725 -7.961 1.025 1.00 95.62 126 GLN A O 1
ATOM 1041 N N . SER A 1 127 ? -0.478 -8.405 -0.808 1.00 96.31 127 SER A N 1
ATOM 1042 C CA . SER A 1 127 ? -1.049 -7.062 -0.885 1.00 96.31 127 SER A CA 1
ATOM 1043 C C . SER A 1 127 ? -1.827 -6.708 0.380 1.00 96.31 127 SER A C 1
ATOM 1045 O O . SER A 1 127 ? -1.667 -5.597 0.866 1.00 96.31 127 SER A O 1
ATOM 1047 N N . ALA A 1 128 ? -2.641 -7.620 0.924 1.00 97.31 128 ALA A N 1
ATOM 1048 C CA . ALA A 1 128 ? -3.382 -7.387 2.161 1.00 97.31 128 ALA A CA 1
ATOM 1049 C C . ALA A 1 128 ? -2.449 -7.202 3.369 1.00 97.31 128 ALA A C 1
ATOM 1051 O O . ALA A 1 128 ? -2.654 -6.268 4.140 1.00 97.31 128 ALA A O 1
ATOM 1052 N N . LYS A 1 129 ? -1.388 -8.018 3.468 1.00 97.81 129 LYS A N 1
ATOM 1053 C CA . LYS A 1 129 ? -0.323 -7.889 4.477 1.00 97.81 129 LYS A CA 1
ATOM 1054 C C . LYS A 1 129 ? 0.392 -6.540 4.409 1.00 97.81 129 LYS A C 1
ATOM 1056 O O . LYS A 1 129 ? 0.607 -5.895 5.427 1.00 97.81 129 LYS A O 1
ATOM 1061 N N . THR A 1 130 ? 0.695 -6.051 3.209 1.00 98.12 130 THR A N 1
ATOM 1062 C CA . THR A 1 130 ? 1.300 -4.723 3.043 1.00 98.12 130 THR A CA 1
ATOM 1063 C C . THR A 1 130 ? 0.363 -3.598 3.505 1.00 98.12 130 THR A C 1
ATOM 1065 O O . THR A 1 130 ? 0.825 -2.622 4.093 1.00 98.12 130 THR A O 1
ATOM 1068 N N . LEU A 1 131 ? -0.953 -3.714 3.270 1.00 98.25 131 LEU A N 1
ATOM 1069 C CA . LEU A 1 131 ? -1.926 -2.714 3.738 1.00 98.25 131 LEU A CA 1
ATOM 1070 C C . LEU A 1 131 ? -1.967 -2.634 5.263 1.00 98.25 131 LEU A C 1
ATOM 1072 O O . LEU A 1 131 ? -1.933 -1.538 5.819 1.00 98.25 131 LEU A O 1
ATOM 1076 N N . ILE A 1 132 ? -2.051 -3.787 5.930 1.00 98.12 132 ILE A N 1
ATOM 1077 C CA . ILE A 1 132 ? -2.102 -3.834 7.392 1.00 98.12 132 ILE A CA 1
ATOM 1078 C C . ILE A 1 132 ? -0.773 -3.385 8.009 1.00 98.12 132 ILE A C 1
ATOM 1080 O O . ILE A 1 132 ? -0.805 -2.587 8.941 1.00 98.12 132 ILE A O 1
ATOM 1084 N N . LEU A 1 133 ? 0.369 -3.765 7.422 1.00 98.38 133 LEU A N 1
ATOM 1085 C CA . LEU A 1 133 ? 1.693 -3.285 7.827 1.00 98.38 133 LEU A CA 1
ATOM 1086 C C . LEU A 1 133 ? 1.770 -1.751 7.807 1.00 98.38 133 LEU A C 1
ATOM 1088 O O . LEU A 1 133 ? 2.205 -1.143 8.781 1.00 98.38 133 LEU A O 1
ATOM 1092 N N . CYS A 1 134 ? 1.288 -1.113 6.734 1.00 98.50 134 CYS A N 1
ATOM 1093 C CA . CYS A 1 134 ? 1.239 0.349 6.642 1.00 98.50 134 CYS A CA 1
ATOM 1094 C C . CYS A 1 134 ? 0.435 0.974 7.793 1.00 98.50 134 CYS A C 1
ATOM 1096 O O . CYS A 1 134 ? 0.870 1.963 8.385 1.00 98.50 134 CYS A O 1
ATOM 1098 N N . LEU A 1 135 ? -0.740 0.416 8.104 1.00 98.50 135 LEU A N 1
ATOM 1099 C CA . LEU A 1 135 ? -1.603 0.929 9.170 1.00 98.50 135 LEU A CA 1
ATOM 1100 C C . LEU A 1 135 ? -0.976 0.730 10.554 1.00 98.50 135 LEU A C 1
ATOM 1102 O O . LEU A 1 135 ? -1.041 1.642 11.374 1.00 98.50 135 LEU A O 1
ATOM 1106 N N . GLN A 1 136 ? -0.352 -0.424 10.800 1.00 97.62 136 GLN A N 1
ATOM 1107 C CA . GLN A 1 136 ? 0.355 -0.725 12.049 1.00 97.62 136 GLN A CA 1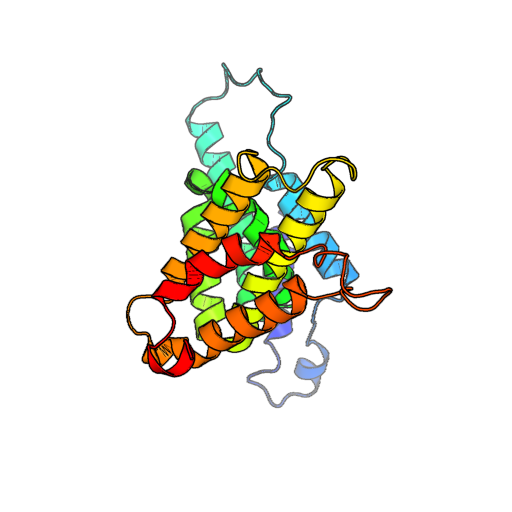
ATOM 1108 C C . GLN A 1 136 ? 1.516 0.247 12.277 1.00 97.62 136 GLN A C 1
ATOM 1110 O O . GLN A 1 136 ? 1.614 0.833 13.350 1.00 97.62 136 GLN A O 1
ATOM 1115 N N . GLN A 1 137 ? 2.353 0.477 11.259 1.00 97.00 137 GLN A N 1
ATOM 1116 C CA . GLN A 1 137 ? 3.470 1.422 11.343 1.00 97.00 137 GLN A CA 1
ATOM 1117 C C . GLN A 1 137 ? 2.992 2.849 11.645 1.00 97.00 137 GLN A C 1
ATOM 1119 O O . GLN A 1 137 ? 3.530 3.498 12.535 1.00 97.00 137 GLN A O 1
ATOM 1124 N N . LEU A 1 138 ? 1.960 3.333 10.941 1.00 96.31 138 LEU A N 1
ATOM 1125 C CA . LEU A 1 138 ? 1.401 4.666 11.192 1.00 96.31 138 LEU A CA 1
ATOM 1126 C C . LEU A 1 138 ? 0.804 4.789 12.595 1.00 96.31 138 LEU A C 1
ATOM 1128 O O . LEU A 1 138 ? 0.978 5.813 13.253 1.00 96.31 138 LEU A O 1
ATOM 1132 N N . PHE A 1 139 ? 0.100 3.754 13.052 1.00 95.38 139 PHE A N 1
ATOM 1133 C CA . PHE A 1 139 ? -0.476 3.730 14.389 1.00 95.38 139 PHE A CA 1
ATOM 1134 C C . PHE A 1 139 ? 0.607 3.721 15.470 1.00 95.38 139 PHE A C 1
ATOM 1136 O O . PHE A 1 139 ? 0.484 4.454 16.444 1.00 95.38 139 PHE A O 1
ATOM 1143 N N . GLN A 1 140 ? 1.683 2.958 15.276 1.00 93.25 140 GLN A N 1
ATOM 1144 C CA . GLN A 1 140 ? 2.817 2.916 16.195 1.00 93.25 140 GLN A CA 1
ATOM 1145 C C . GLN A 1 140 ? 3.497 4.290 16.304 1.00 93.25 140 GLN A C 1
ATOM 1147 O O . GLN A 1 140 ? 3.672 4.795 17.409 1.00 93.25 140 GLN A O 1
ATOM 1152 N N . THR A 1 141 ? 3.774 4.950 15.172 1.00 92.50 141 THR A N 1
ATOM 1153 C CA . THR A 1 141 ? 4.304 6.326 15.162 1.00 92.50 141 THR A CA 1
ATOM 1154 C C . THR A 1 141 ? 3.354 7.309 15.854 1.00 92.50 141 THR A C 1
ATOM 1156 O O . THR A 1 141 ? 3.795 8.196 16.581 1.00 92.50 141 THR A O 1
ATOM 1159 N N . HIS A 1 142 ? 2.039 7.156 15.667 1.00 90.38 142 HIS A N 1
ATOM 1160 C CA . HIS A 1 142 ? 1.054 7.972 16.373 1.00 90.38 142 HIS A CA 1
ATOM 1161 C C . HIS A 1 142 ? 1.073 7.720 17.888 1.00 90.38 142 HIS A C 1
ATOM 1163 O O . HIS A 1 142 ? 1.078 8.684 18.652 1.00 90.38 142 HIS A O 1
ATOM 1169 N N . ALA A 1 143 ? 1.126 6.463 18.326 1.00 86.88 143 ALA A N 1
ATOM 1170 C CA . ALA A 1 143 ? 1.164 6.098 19.739 1.00 86.88 143 ALA A CA 1
ATOM 1171 C C . ALA A 1 143 ? 2.434 6.614 20.437 1.00 86.88 143 ALA A C 1
ATOM 1173 O O . ALA A 1 143 ? 2.348 7.124 21.547 1.00 86.88 143 ALA A O 1
ATOM 1174 N N . GLU A 1 144 ? 3.589 6.556 19.771 1.00 85.38 144 GLU A N 1
ATOM 1175 C CA . GLU A 1 144 ? 4.863 7.090 20.279 1.00 85.38 144 GLU A CA 1
ATOM 1176 C C . GLU A 1 144 ? 4.866 8.618 20.419 1.00 85.38 144 GLU A C 1
ATOM 1178 O O . GLU A 1 144 ? 5.582 9.159 21.257 1.00 85.38 144 GLU A O 1
ATOM 1183 N N . SER A 1 145 ? 4.060 9.319 19.614 1.00 82.38 145 SER A N 1
ATOM 1184 C CA . SER A 1 145 ? 3.914 10.780 19.682 1.00 82.38 145 SER A CA 1
ATOM 1185 C C . SER A 1 145 ? 2.946 11.269 20.766 1.00 82.38 145 SER A C 1
ATOM 1187 O O . SER A 1 145 ? 2.866 12.472 21.009 1.00 82.38 145 SER A O 1
ATOM 1189 N N . GLN A 1 146 ? 2.178 10.367 21.383 1.00 76.69 146 GLN A N 1
ATOM 1190 C CA . GLN A 1 146 ? 1.243 10.687 22.460 1.00 76.69 146 GLN A CA 1
ATOM 1191 C C . GLN A 1 146 ? 1.940 10.524 23.815 1.00 76.69 146 GLN A C 1
ATOM 1193 O O . GLN A 1 146 ? 2.640 9.539 24.047 1.00 76.69 146 GLN A O 1
ATOM 1198 N N . ASP A 1 147 ? 1.724 11.467 24.734 1.00 65.12 147 ASP A N 1
ATOM 1199 C CA . ASP A 1 147 ? 2.221 11.331 26.102 1.00 65.12 147 ASP A CA 1
ATOM 1200 C C . ASP A 1 147 ? 1.579 10.105 26.765 1.00 65.12 147 ASP A C 1
ATOM 1202 O O . ASP A 1 147 ? 0.356 9.980 26.842 1.00 65.12 147 ASP A O 1
ATOM 1206 N N . SER A 1 148 ? 2.414 9.222 27.315 1.00 59.44 148 SER A N 1
ATOM 1207 C CA . SER A 1 148 ? 2.048 7.921 27.904 1.00 59.44 148 SER A CA 1
ATOM 1208 C C . SER A 1 148 ? 1.065 7.976 29.087 1.00 59.44 148 SER A C 1
ATOM 1210 O O . SER A 1 148 ? 0.671 6.936 29.615 1.00 59.44 148 SER A O 1
ATOM 1212 N N . SER A 1 149 ? 0.660 9.176 29.511 1.00 57.00 149 SER A N 1
ATOM 1213 C CA . SER A 1 149 ? -0.245 9.421 30.639 1.00 57.00 149 SER A CA 1
ATOM 1214 C C . SER A 1 149 ? -1.714 9.613 30.244 1.00 57.00 149 SER A C 1
ATOM 1216 O O . SER A 1 149 ? -2.595 9.414 31.083 1.00 57.00 149 SER A O 1
ATOM 1218 N N . SER A 1 150 ? -2.005 9.945 28.983 1.00 56.50 150 SER A N 1
ATOM 1219 C CA . SER A 1 150 ? -3.369 10.067 28.460 1.00 56.50 150 SER A CA 1
ATOM 1220 C C . SER A 1 150 ? -3.645 8.949 27.462 1.00 56.50 150 SER A C 1
ATOM 1222 O O . SER A 1 150 ? -2.836 8.686 26.580 1.00 56.50 150 SER A O 1
ATOM 1224 N N . GLY A 1 151 ? -4.789 8.271 27.596 1.00 64.44 151 GLY A N 1
ATOM 1225 C CA . GLY A 1 151 ? -5.233 7.285 26.605 1.00 64.44 151 GLY A CA 1
ATOM 1226 C C . GLY A 1 151 ? -5.293 7.867 25.184 1.00 64.44 151 GLY A C 1
ATOM 1227 O O . GLY A 1 151 ? -5.294 9.081 25.005 1.00 64.44 151 GLY A O 1
ATOM 1228 N N . VAL A 1 152 ? -5.360 6.997 24.171 1.00 70.06 152 VAL A N 1
ATOM 1229 C CA . VAL A 1 152 ? -5.315 7.406 22.754 1.00 70.06 152 VAL A CA 1
ATOM 1230 C C . VAL A 1 152 ? -6.408 8.427 22.416 1.00 70.06 152 VAL A C 1
ATOM 1232 O O . VAL A 1 152 ? -7.600 8.141 22.555 1.00 70.06 152 VAL A O 1
ATOM 1235 N N . ASP A 1 153 ? -5.996 9.596 21.918 1.00 77.88 153 ASP A N 1
ATOM 1236 C CA . ASP A 1 153 ? -6.904 10.628 21.427 1.00 77.88 153 ASP A CA 1
ATOM 1237 C C . ASP A 1 153 ? -7.440 10.284 20.027 1.00 77.88 153 ASP A C 1
ATOM 1239 O O . ASP A 1 153 ? -6.828 10.562 18.989 1.00 77.88 153 ASP A O 1
ATOM 1243 N N . PHE A 1 154 ? -8.645 9.712 20.009 1.00 81.56 154 PHE A N 1
ATOM 1244 C CA . PHE A 1 154 ? -9.392 9.393 18.791 1.00 81.56 154 PHE A CA 1
ATOM 1245 C C . PHE A 1 154 ? -9.776 10.622 17.953 1.00 81.56 154 PHE A C 1
ATOM 1247 O O . PHE A 1 154 ? -10.148 10.458 16.790 1.00 81.56 154 PHE A O 1
ATOM 1254 N N . SER A 1 155 ? -9.731 11.828 18.527 1.00 81.31 155 SER A N 1
ATOM 1255 C CA . SER A 1 155 ? -10.049 13.079 17.833 1.00 81.31 155 SER A CA 1
ATOM 1256 C C . SER A 1 155 ? -8.832 13.742 17.191 1.00 81.31 155 SER A C 1
ATOM 1258 O O . SER A 1 155 ? -8.987 14.680 16.405 1.00 81.31 155 SER A O 1
ATOM 1260 N N . SER A 1 156 ? -7.628 13.223 17.452 1.00 89.00 156 SER A N 1
ATOM 1261 C CA . SER A 1 156 ? -6.407 13.753 16.860 1.00 89.00 156 SER A CA 1
ATOM 1262 C C . SER A 1 156 ? -6.444 13.665 15.329 1.00 89.00 156 SER A C 1
ATOM 1264 O O . SER A 1 156 ? -6.936 12.700 14.726 1.00 89.00 156 SER A O 1
ATOM 1266 N N . ALA A 1 157 ? -5.884 14.683 14.671 1.00 88.81 157 ALA A N 1
ATOM 1267 C CA . ALA A 1 157 ? -5.801 14.724 13.211 1.00 88.81 157 ALA A CA 1
ATOM 1268 C C . ALA A 1 157 ? -5.013 13.524 12.655 1.00 88.81 157 ALA A C 1
ATOM 1270 O O . ALA A 1 157 ? -5.384 12.960 11.627 1.00 88.81 157 ALA A O 1
ATOM 1271 N N . SER A 1 158 ? -3.966 13.094 13.370 1.00 90.81 158 SER A N 1
ATOM 1272 C CA . SER A 1 158 ? -3.171 11.917 13.011 1.00 90.81 158 SER A CA 1
ATOM 1273 C C . SER A 1 158 ? -4.020 10.644 13.014 1.00 90.81 158 SER A C 1
ATOM 1275 O O . SER A 1 158 ? -4.117 9.974 11.985 1.00 90.81 158 SER A O 1
ATOM 1277 N N . PHE A 1 159 ? -4.740 10.358 14.106 1.00 93.31 159 PHE A N 1
ATOM 1278 C CA . PHE A 1 159 ? -5.608 9.182 14.179 1.00 93.31 159 PHE A CA 1
ATOM 1279 C C . PHE A 1 159 ? -6.713 9.208 13.112 1.00 93.31 159 PHE A C 1
ATOM 1281 O O . PHE A 1 159 ? -6.974 8.204 12.444 1.00 93.31 159 PHE A O 1
ATOM 1288 N N . THR A 1 160 ? -7.323 10.377 12.896 1.00 94.31 160 THR A N 1
ATOM 1289 C CA . THR A 1 160 ? -8.352 10.576 11.865 1.00 94.31 160 THR A CA 1
ATOM 1290 C C . THR A 1 160 ? -7.816 10.278 10.462 1.00 94.31 160 THR A C 1
ATOM 1292 O O . THR A 1 160 ? -8.482 9.591 9.686 1.00 94.31 160 THR A O 1
ATOM 1295 N N . ASN A 1 161 ? -6.592 10.715 10.144 1.00 94.69 161 ASN A N 1
ATOM 1296 C CA . ASN A 1 161 ? -5.940 10.426 8.865 1.00 94.69 161 ASN A CA 1
ATOM 1297 C C . ASN A 1 161 ? -5.660 8.929 8.676 1.00 94.69 161 ASN A C 1
ATOM 1299 O O . ASN A 1 161 ? -5.879 8.403 7.583 1.00 94.69 161 ASN A O 1
ATOM 1303 N N . ILE A 1 162 ? -5.229 8.224 9.728 1.00 97.31 162 ILE A N 1
ATOM 1304 C CA . ILE A 1 162 ? -4.995 6.772 9.673 1.00 97.31 162 ILE A CA 1
ATOM 1305 C C . ILE A 1 162 ? -6.311 6.027 9.426 1.00 97.31 162 ILE A C 1
ATOM 1307 O O . ILE A 1 162 ? -6.381 5.134 8.578 1.00 97.31 162 ILE A O 1
ATOM 1311 N N . LYS A 1 163 ? -7.380 6.419 10.124 1.00 97.19 163 LYS A N 1
ATOM 1312 C CA . LYS A 1 163 ? -8.714 5.844 9.931 1.00 97.19 163 LYS A CA 1
ATOM 1313 C C . LYS A 1 163 ? -9.249 6.102 8.517 1.00 97.19 163 LYS A C 1
ATOM 1315 O O . LYS A 1 163 ? -9.770 5.188 7.880 1.00 97.19 163 LYS A O 1
ATOM 1320 N N . GLU A 1 164 ? -9.073 7.311 7.988 1.00 97.00 164 GLU A N 1
ATOM 1321 C CA . GLU A 1 164 ? -9.445 7.644 6.608 1.00 97.00 164 GLU A CA 1
ATOM 1322 C C . GLU A 1 164 ? -8.640 6.833 5.580 1.00 97.00 164 GLU A C 1
ATOM 1324 O O . GLU A 1 164 ? -9.201 6.348 4.592 1.00 97.00 164 GLU A O 1
ATOM 1329 N N . LEU A 1 165 ? -7.343 6.619 5.820 1.00 98.12 165 LEU A N 1
ATOM 1330 C CA . LEU A 1 165 ? -6.512 5.752 4.986 1.00 98.12 165 LEU A CA 1
ATOM 1331 C C . LEU A 1 165 ? -7.040 4.309 4.983 1.00 98.12 165 LEU A C 1
ATOM 1333 O O . LEU A 1 165 ? -7.222 3.725 3.912 1.00 98.12 165 LEU A O 1
ATOM 1337 N N . ALA A 1 166 ? -7.364 3.757 6.156 1.00 98.38 166 ALA A N 1
ATOM 1338 C CA . ALA A 1 166 ? -7.955 2.425 6.284 1.00 98.38 166 ALA A CA 1
ATOM 1339 C C . ALA A 1 166 ? -9.294 2.306 5.545 1.00 98.38 166 ALA A C 1
ATOM 1341 O O . ALA A 1 166 ? -9.513 1.345 4.802 1.00 98.38 166 ALA A O 1
ATOM 1342 N N . ARG A 1 167 ? -10.161 3.320 5.650 1.00 97.06 167 ARG A N 1
ATOM 1343 C CA . ARG A 1 167 ? -11.409 3.388 4.881 1.00 97.06 167 ARG A CA 1
ATOM 1344 C C . ARG A 1 167 ? -11.141 3.349 3.375 1.00 97.06 167 ARG A C 1
ATOM 1346 O O . ARG A 1 167 ? -11.788 2.589 2.651 1.00 97.06 167 ARG A O 1
ATOM 1353 N N . ARG A 1 168 ? -10.167 4.118 2.876 1.00 96.00 168 ARG A N 1
ATOM 1354 C CA . ARG A 1 168 ? -9.786 4.110 1.450 1.00 96.00 168 ARG A CA 1
ATOM 1355 C C . ARG A 1 168 ? -9.223 2.765 1.002 1.00 96.00 168 ARG A C 1
ATOM 1357 O O . ARG A 1 168 ? -9.578 2.313 -0.085 1.00 96.00 168 ARG A O 1
ATOM 1364 N N . PHE A 1 169 ? -8.408 2.104 1.823 1.00 97.25 169 PHE A N 1
ATOM 1365 C CA . PHE A 1 169 ? -7.941 0.741 1.557 1.00 97.25 169 PHE A CA 1
ATOM 1366 C C . PHE A 1 169 ? -9.098 -0.254 1.477 1.00 97.25 169 PHE A C 1
ATOM 1368 O O . PHE A 1 169 ? -9.169 -1.022 0.517 1.00 97.25 169 PHE A O 1
ATOM 1375 N N . SER A 1 170 ? -10.038 -0.202 2.423 1.00 96.12 170 SER A N 1
ATOM 1376 C CA . SER A 1 170 ? -11.233 -1.053 2.442 1.00 96.12 170 SER A CA 1
ATOM 1377 C C . SER A 1 170 ? -12.031 -0.942 1.136 1.00 96.12 170 SER A C 1
ATOM 1379 O O . SER A 1 170 ? -12.430 -1.952 0.547 1.00 96.12 170 SER A O 1
ATOM 1381 N N . LEU A 1 171 ? -12.173 0.269 0.584 1.00 93.56 171 LEU A N 1
ATOM 1382 C CA . LEU A 1 171 ? -12.854 0.485 -0.699 1.00 93.56 171 LEU A CA 1
ATOM 1383 C C . LEU A 1 171 ? -12.175 -0.203 -1.898 1.00 93.56 171 LEU A C 1
ATOM 1385 O O . LEU A 1 171 ? -12.852 -0.482 -2.889 1.00 93.56 171 LEU A O 1
ATOM 1389 N N . THR A 1 172 ? -10.882 -0.538 -1.822 1.00 90.75 172 THR A N 1
ATOM 1390 C CA . THR A 1 172 ? -10.163 -1.203 -2.927 1.00 90.75 172 THR A CA 1
ATOM 1391 C C . THR A 1 172 ? -10.551 -2.671 -3.128 1.00 90.75 172 THR A C 1
ATOM 1393 O O . THR A 1 172 ? -10.342 -3.214 -4.213 1.00 90.75 172 THR A O 1
ATOM 1396 N N . PHE A 1 173 ? -11.172 -3.311 -2.132 1.00 89.94 173 PHE A N 1
ATOM 1397 C CA . PHE A 1 173 ? -11.632 -4.701 -2.222 1.00 89.94 173 PHE A CA 1
ATOM 1398 C C . PHE A 1 173 ? -12.950 -4.863 -2.998 1.00 89.94 173 PHE A C 1
ATOM 1400 O O . PHE A 1 173 ? -13.369 -5.984 -3.284 1.00 89.94 173 PHE A O 1
ATOM 1407 N N . GLY A 1 174 ? -13.585 -3.755 -3.397 1.00 83.44 174 GLY A N 1
ATOM 1408 C CA . GLY A 1 174 ? -14.813 -3.770 -4.187 1.00 83.44 174 GLY A CA 1
ATOM 1409 C C . GLY A 1 174 ? -16.023 -4.295 -3.408 1.00 83.44 174 GLY A C 1
ATOM 1410 O O . GLY A 1 174 ? -16.088 -4.202 -2.180 1.00 83.44 174 GLY A O 1
ATOM 1411 N N . TRP A 1 175 ? -17.016 -4.795 -4.144 1.00 82.12 175 TRP A N 1
ATOM 1412 C CA . TRP A 1 175 ? -18.287 -5.295 -3.597 1.00 82.12 175 TRP A CA 1
ATOM 1413 C C . TRP A 1 175 ? -18.350 -6.827 -3.526 1.00 82.12 175 TRP A C 1
ATOM 1415 O O . TRP A 1 175 ? -19.177 -7.378 -2.805 1.00 82.12 175 TRP A O 1
ATOM 1425 N N . ASP A 1 176 ? -17.464 -7.515 -4.250 1.00 87.50 176 ASP A N 1
ATOM 1426 C CA . ASP A 1 176 ? -17.386 -8.975 -4.281 1.00 87.50 176 ASP A CA 1
ATOM 1427 C C . ASP A 1 176 ? -16.628 -9.495 -3.047 1.00 87.50 176 ASP A C 1
ATOM 1429 O O . ASP A 1 176 ? -15.402 -9.666 -3.042 1.00 87.50 176 ASP A O 1
ATOM 1433 N N . GLN A 1 177 ? -17.386 -9.710 -1.971 1.00 86.81 177 GLN A N 1
ATOM 1434 C CA . GLN A 1 177 ? -16.874 -10.205 -0.691 1.00 86.81 177 GLN A CA 1
ATOM 1435 C C . GLN A 1 177 ? -16.292 -11.621 -0.806 1.00 86.81 177 GLN A C 1
ATOM 1437 O O . GLN A 1 177 ? -15.419 -11.987 -0.027 1.00 86.81 177 GLN A O 1
ATOM 1442 N N . VAL A 1 178 ? -16.720 -12.419 -1.791 1.00 89.31 178 VAL A N 1
ATOM 1443 C CA . VAL A 1 178 ? -16.195 -13.778 -1.989 1.00 89.31 178 VAL A CA 1
ATOM 1444 C C . VAL A 1 178 ? -14.773 -13.717 -2.543 1.00 89.31 178 VAL A C 1
ATOM 1446 O O . VAL A 1 178 ? -13.882 -14.382 -2.020 1.00 89.31 178 VAL A O 1
ATOM 1449 N N . LYS A 1 179 ? -14.515 -12.863 -3.543 1.00 89.62 179 LYS A N 1
ATOM 1450 C CA . LYS A 1 179 ? -13.173 -12.715 -4.142 1.00 89.62 179 LYS A CA 1
ATOM 1451 C C . LYS A 1 179 ? -12.113 -12.151 -3.201 1.00 89.62 179 LYS A C 1
ATOM 1453 O O . LYS A 1 179 ? -10.924 -12.358 -3.456 1.00 89.62 179 LYS A O 1
ATOM 1458 N N . SER A 1 180 ? -12.540 -11.398 -2.191 1.00 92.44 180 SER A N 1
ATOM 1459 C CA . SER A 1 180 ? -11.684 -10.710 -1.220 1.00 92.44 180 SER A CA 1
ATOM 1460 C C . SER A 1 180 ? -11.668 -11.374 0.159 1.00 92.44 180 SER A C 1
ATOM 1462 O O . SER A 1 180 ? -10.900 -10.940 1.014 1.00 92.44 180 SER A O 1
ATOM 1464 N N . ARG A 1 181 ? -12.456 -12.442 0.361 1.00 94.75 181 ARG A N 1
ATOM 1465 C CA . ARG A 1 181 ? -12.662 -13.122 1.647 1.00 94.75 181 ARG A CA 1
ATOM 1466 C C . ARG A 1 181 ? -11.364 -13.381 2.407 1.00 94.75 181 ARG A C 1
ATOM 1468 O O . ARG A 1 181 ? -11.226 -12.935 3.539 1.00 94.75 181 ARG A O 1
ATOM 1475 N N . GLU A 1 182 ? -10.413 -14.069 1.775 1.00 94.56 182 GLU A N 1
ATOM 1476 C CA . GLU A 1 182 ? -9.154 -14.468 2.421 1.00 94.56 182 GLU A CA 1
ATOM 1477 C C . GLU A 1 182 ? -8.275 -13.265 2.781 1.00 94.56 182 GLU A C 1
ATOM 1479 O O . GLU A 1 182 ? -7.732 -13.203 3.880 1.00 94.56 182 GLU A O 1
ATOM 1484 N N . SER A 1 183 ? -8.176 -12.275 1.890 1.00 96.25 183 SER A N 1
ATOM 1485 C CA . SER A 1 183 ? -7.432 -11.037 2.147 1.00 96.25 183 SER A CA 1
ATOM 1486 C C . SER A 1 183 ? -8.024 -10.237 3.306 1.00 96.25 183 SER A C 1
ATOM 1488 O O . SER A 1 183 ? -7.284 -9.731 4.143 1.00 96.25 183 SER A O 1
ATOM 1490 N N . ILE A 1 184 ? -9.352 -10.124 3.371 1.00 96.81 184 ILE A N 1
ATOM 1491 C CA . ILE A 1 184 ? -10.032 -9.409 4.456 1.00 96.81 184 ILE A CA 1
ATOM 1492 C C . ILE A 1 184 ? -9.875 -10.172 5.774 1.00 96.81 184 ILE A C 1
ATOM 1494 O O . ILE A 1 184 ? -9.537 -9.564 6.786 1.00 96.81 184 ILE A O 1
ATOM 1498 N N . ALA A 1 185 ? -10.041 -11.498 5.767 1.00 96.19 185 ALA A N 1
ATOM 1499 C CA . ALA A 1 185 ? -9.788 -12.328 6.942 1.00 96.19 185 ALA A CA 1
ATOM 1500 C C . ALA A 1 185 ? -8.341 -12.177 7.446 1.00 96.19 185 ALA A C 1
ATOM 1502 O O . ALA A 1 185 ? -8.130 -12.064 8.651 1.00 96.19 185 ALA A O 1
ATOM 1503 N N . MET A 1 186 ? -7.358 -12.093 6.539 1.00 96.75 186 MET A N 1
ATOM 1504 C CA . MET A 1 186 ? -5.956 -11.825 6.879 1.00 96.75 186 MET A CA 1
ATOM 1505 C C . MET A 1 186 ? -5.778 -10.468 7.571 1.00 96.75 186 MET A C 1
ATOM 1507 O O . MET A 1 186 ? -5.152 -10.408 8.623 1.00 96.75 186 MET A O 1
ATOM 1511 N N . ILE A 1 187 ? -6.368 -9.395 7.027 1.00 98.00 187 ILE A N 1
ATOM 1512 C CA . ILE A 1 187 ? -6.298 -8.048 7.626 1.00 98.00 187 ILE A CA 1
ATOM 1513 C C . ILE A 1 187 ? -6.876 -8.049 9.042 1.00 98.00 187 ILE A C 1
ATOM 1515 O O . ILE A 1 187 ? -6.269 -7.493 9.954 1.00 98.00 187 ILE A O 1
ATOM 1519 N N . HIS A 1 188 ? -8.032 -8.688 9.244 1.00 97.94 188 HIS A N 1
ATOM 1520 C CA . HIS A 1 188 ? -8.635 -8.787 10.571 1.00 97.94 188 HIS A CA 1
ATOM 1521 C C . HIS A 1 188 ? -7.784 -9.623 11.527 1.00 97.94 188 HIS A C 1
ATOM 1523 O O . HIS A 1 188 ? -7.589 -9.208 12.665 1.00 97.94 188 HIS A O 1
ATOM 1529 N N . LYS A 1 189 ? -7.248 -10.761 11.073 1.00 97.19 189 LYS A N 1
ATOM 1530 C CA . LYS A 1 189 ? -6.381 -11.617 11.887 1.00 97.19 189 LYS A CA 1
ATOM 1531 C C . LYS A 1 189 ? -5.134 -10.863 12.358 1.00 97.19 189 LYS A C 1
ATOM 1533 O O . LYS A 1 189 ? -4.928 -10.756 13.562 1.00 97.19 189 LYS A O 1
ATOM 1538 N N . GLU A 1 190 ? -4.351 -10.301 11.436 1.00 97.75 190 GLU A N 1
ATOM 1539 C CA . GLU A 1 190 ? -3.120 -9.571 11.779 1.00 97.75 190 GLU A CA 1
ATOM 1540 C C . GLU A 1 190 ? -3.421 -8.290 12.576 1.00 97.75 190 GLU A C 1
ATOM 1542 O O . GLU A 1 190 ? -2.668 -7.914 13.474 1.00 97.75 190 GLU A O 1
ATOM 1547 N N . GLY A 1 191 ? -4.553 -7.634 12.304 1.00 97.62 191 GLY A N 1
ATOM 1548 C CA . GLY A 1 191 ? -4.980 -6.463 13.062 1.00 97.62 191 GLY A CA 1
ATOM 1549 C C . GLY A 1 191 ? -5.378 -6.775 14.506 1.00 97.62 191 GLY A C 1
ATOM 1550 O O . GLY A 1 191 ? -5.051 -6.003 15.406 1.00 97.62 191 GLY A O 1
ATOM 1551 N N . ILE A 1 192 ? -6.039 -7.912 14.745 1.00 96.00 192 ILE A N 1
ATOM 1552 C CA . ILE A 1 192 ? -6.352 -8.396 16.096 1.00 96.00 192 ILE A CA 1
ATOM 1553 C C . ILE A 1 192 ? -5.066 -8.821 16.809 1.00 96.00 192 ILE A C 1
ATOM 1555 O O . ILE A 1 192 ? -4.841 -8.395 17.937 1.00 96.00 192 ILE A O 1
ATOM 1559 N N . GLU A 1 193 ? -4.199 -9.601 16.159 1.00 95.88 193 GLU A N 1
ATOM 1560 C CA . GLU A 1 193 ? -2.910 -10.013 16.736 1.00 95.88 193 GLU A CA 1
ATOM 1561 C C . GLU A 1 193 ? -2.082 -8.800 17.184 1.00 95.88 193 GLU A C 1
ATOM 1563 O O . GLU A 1 193 ? -1.587 -8.778 18.310 1.00 95.88 193 GLU A O 1
ATOM 1568 N N . PHE A 1 194 ? -2.020 -7.748 16.364 1.00 95.94 194 PHE A N 1
ATOM 1569 C CA . PHE A 1 194 ? -1.350 -6.496 16.717 1.00 95.94 194 PHE A CA 1
ATOM 1570 C C . PHE A 1 194 ? -2.025 -5.746 17.872 1.00 95.94 194 PHE A C 1
ATOM 1572 O O . PHE A 1 194 ? -1.336 -5.253 18.765 1.00 95.94 194 PHE A O 1
ATOM 1579 N N . ALA A 1 195 ? -3.362 -5.679 17.895 1.00 93.81 195 ALA A N 1
ATOM 1580 C CA . ALA A 1 195 ? -4.106 -5.006 18.962 1.00 93.81 195 ALA A CA 1
ATOM 1581 C C . ALA A 1 195 ? -3.849 -5.624 20.349 1.00 93.81 195 ALA A C 1
ATOM 1583 O O . ALA A 1 195 ? -3.864 -4.912 21.353 1.00 93.81 195 ALA A O 1
ATOM 1584 N N . PHE A 1 196 ? -3.587 -6.935 20.400 1.00 91.12 196 PHE A N 1
ATOM 1585 C CA . PHE A 1 196 ? -3.285 -7.685 21.625 1.00 91.12 196 PHE A CA 1
ATOM 1586 C C . PHE A 1 196 ? -1.787 -7.951 21.843 1.00 91.12 196 PHE A C 1
ATOM 1588 O O . PHE A 1 196 ? -1.409 -8.595 22.828 1.00 91.12 196 PHE A O 1
ATOM 1595 N N . GLN A 1 197 ? -0.915 -7.451 20.968 1.00 89.19 197 GLN A N 1
ATOM 1596 C CA . GLN A 1 197 ? 0.526 -7.603 21.117 1.00 89.19 197 GLN A CA 1
ATOM 1597 C C . GLN A 1 197 ? 1.003 -6.917 22.407 1.00 89.19 197 GLN A C 1
ATOM 1599 O O . GLN A 1 197 ? 0.653 -5.772 22.687 1.00 89.19 197 GLN A O 1
ATOM 1604 N N . GLY A 1 198 ? 1.788 -7.630 23.221 1.00 77.00 198 GLY A N 1
ATOM 1605 C CA . GLY A 1 198 ? 2.291 -7.112 24.500 1.00 77.00 198 GLY A CA 1
ATOM 1606 C C . GLY A 1 198 ? 1.310 -7.201 25.677 1.00 77.00 198 GLY A C 1
ATOM 1607 O O . GLY A 1 198 ? 1.643 -6.747 26.765 1.00 77.00 198 GLY A O 1
ATOM 1608 N N . ALA A 1 199 ? 0.142 -7.838 25.518 1.00 70.12 199 ALA A N 1
ATOM 1609 C CA . ALA A 1 199 ? -0.819 -8.067 26.610 1.00 70.12 199 ALA A CA 1
ATOM 1610 C C . ALA A 1 199 ? -0.346 -9.086 27.679 1.00 70.12 199 ALA A C 1
ATOM 1612 O O . ALA A 1 199 ? -1.078 -9.409 28.615 1.00 70.12 199 ALA A O 1
ATOM 1613 N N . THR A 1 200 ? 0.870 -9.621 27.555 1.00 59.34 200 THR A N 1
ATOM 1614 C CA . THR A 1 200 ? 1.444 -10.610 28.473 1.00 59.34 200 THR A CA 1
ATOM 1615 C C . THR A 1 200 ? 2.242 -9.930 29.586 1.00 59.34 200 THR A C 1
ATOM 1617 O O . THR A 1 200 ? 3.442 -9.709 29.436 1.00 59.34 200 THR A O 1
ATOM 1620 N N . GLY A 1 201 ? 1.605 -9.636 30.723 1.00 52.59 201 GLY A N 1
ATOM 1621 C CA . GLY A 1 201 ? 2.337 -9.290 31.946 1.00 52.59 201 GLY A CA 1
ATOM 1622 C C . GLY A 1 201 ? 1.529 -8.552 33.013 1.00 52.59 201 GLY A C 1
ATOM 1623 O O . GLY A 1 201 ? 1.274 -7.365 32.880 1.00 52.59 201 GLY A O 1
ATOM 1624 N N . VAL A 1 202 ? 1.268 -9.261 34.117 1.00 47.69 202 VAL A N 1
ATOM 1625 C CA . VAL A 1 202 ? 0.794 -8.790 35.436 1.00 47.69 202 VAL A CA 1
ATOM 1626 C C . VAL A 1 202 ? -0.718 -8.489 35.552 1.00 47.69 202 VAL A C 1
ATOM 1628 O O . VAL A 1 202 ? -1.232 -7.449 35.153 1.00 47.69 202 VAL A O 1
ATOM 1631 N N . ASP A 1 203 ? -1.432 -9.440 36.165 1.00 52.78 203 ASP A N 1
ATOM 1632 C CA . ASP A 1 203 ? -2.728 -9.284 36.848 1.00 52.78 203 ASP A CA 1
ATOM 1633 C C . ASP A 1 203 ? -3.940 -8.746 36.074 1.00 52.78 203 ASP A C 1
ATOM 1635 O O . ASP A 1 203 ? -4.804 -8.111 36.674 1.00 52.78 203 ASP A O 1
ATOM 1639 N N . GLY A 1 204 ? -4.076 -9.017 34.770 1.00 53.97 204 GLY A N 1
ATOM 1640 C CA . GLY A 1 204 ? -5.359 -8.865 34.051 1.00 53.97 204 GLY A CA 1
ATOM 1641 C C . GLY A 1 204 ? -6.004 -7.468 34.110 1.00 53.97 204 GLY A C 1
ATOM 1642 O O . GLY A 1 204 ? -7.190 -7.327 33.821 1.00 53.97 204 GLY A O 1
ATOM 1643 N N . LYS A 1 205 ? -5.240 -6.447 34.516 1.00 56.66 205 LYS A N 1
ATOM 1644 C CA . LYS A 1 205 ? -5.711 -5.082 34.790 1.00 56.66 205 LYS A CA 1
ATOM 1645 C C . LYS A 1 205 ? -5.208 -4.059 33.780 1.00 56.66 205 LYS A C 1
ATOM 1647 O O . LYS A 1 205 ? -5.763 -2.966 33.729 1.00 56.66 205 LYS A O 1
ATOM 1652 N N . CYS A 1 206 ? -4.191 -4.391 32.984 1.00 62.16 206 CYS A N 1
ATOM 1653 C CA . CYS A 1 206 ? -3.696 -3.494 31.948 1.00 62.16 206 CYS A CA 1
ATOM 1654 C C . CYS A 1 206 ? -4.382 -3.803 30.615 1.00 62.16 206 CYS A C 1
ATOM 1656 O O . CYS A 1 206 ? -4.332 -4.933 30.126 1.00 62.16 206 CYS A O 1
ATOM 1658 N N . LEU A 1 207 ? -5.049 -2.800 30.043 1.00 72.44 207 LEU A N 1
ATOM 1659 C CA . LEU A 1 207 ? -5.591 -2.876 28.688 1.00 72.44 207 LEU A CA 1
ATOM 1660 C C . LEU A 1 207 ? -4.432 -3.081 27.696 1.00 72.44 207 LEU A C 1
ATOM 1662 O O . LEU A 1 207 ? -3.382 -2.460 27.879 1.00 72.44 207 LEU A O 1
ATOM 1666 N N . PRO A 1 208 ? -4.594 -3.916 26.652 1.00 82.50 208 PRO A N 1
ATOM 1667 C CA . PRO A 1 208 ? -3.579 -4.053 25.616 1.00 82.50 208 PRO A CA 1
ATOM 1668 C C . PRO A 1 208 ? -3.202 -2.683 25.028 1.00 82.50 208 PRO A C 1
ATOM 1670 O O . PRO A 1 208 ? -4.105 -1.892 24.731 1.00 82.50 208 PRO A O 1
ATOM 1673 N N . PRO A 1 209 ? -1.902 -2.395 24.827 1.00 82.19 209 PRO A N 1
ATOM 1674 C CA . PRO A 1 209 ? -1.434 -1.059 24.443 1.00 82.19 209 PRO A CA 1
ATOM 1675 C C . PRO A 1 209 ? -1.993 -0.600 23.090 1.00 82.19 209 PRO A C 1
ATOM 1677 O O . PRO A 1 209 ? -2.236 0.584 22.880 1.00 82.19 209 PRO A O 1
ATOM 1680 N N . ASN A 1 210 ? -2.276 -1.552 22.199 1.00 90.44 210 ASN A N 1
ATOM 1681 C CA . ASN A 1 210 ? -2.717 -1.292 20.834 1.00 90.44 210 ASN A CA 1
ATOM 1682 C C . ASN A 1 210 ? -4.228 -1.485 20.640 1.00 90.44 210 ASN A C 1
ATOM 1684 O O . ASN A 1 210 ? -4.697 -1.555 19.506 1.00 90.44 210 ASN A O 1
ATOM 1688 N N . LEU A 1 211 ? -5.022 -1.583 21.713 1.00 91.25 211 LEU A N 1
ATOM 1689 C CA . LEU A 1 211 ? -6.442 -1.939 21.607 1.00 91.25 211 LEU A CA 1
ATOM 1690 C C . LEU A 1 211 ? -7.244 -0.971 20.716 1.00 91.25 211 LEU A C 1
ATOM 1692 O O . LEU A 1 211 ? -8.133 -1.392 19.972 1.00 91.25 211 LEU A O 1
ATOM 1696 N N . SER A 1 212 ? -6.914 0.323 20.744 1.00 92.38 212 SER A N 1
ATOM 1697 C CA . SER A 1 212 ? -7.562 1.352 19.918 1.00 92.38 212 SER A CA 1
ATOM 1698 C C . SER A 1 212 ? -7.327 1.165 18.414 1.00 92.38 212 SER A C 1
ATOM 1700 O O . SER A 1 212 ? -8.123 1.664 17.614 1.00 92.38 212 SER A O 1
ATOM 1702 N N . PHE A 1 213 ? -6.330 0.372 18.006 1.00 95.81 213 PHE A N 1
ATOM 1703 C CA . PHE A 1 213 ? -6.117 -0.004 16.609 1.00 95.81 213 PHE A CA 1
ATOM 1704 C C . PHE A 1 213 ? -7.317 -0.751 16.007 1.00 95.81 213 PHE A C 1
ATOM 1706 O O . PHE A 1 213 ? -7.590 -0.633 14.812 1.00 95.81 213 PHE A O 1
ATOM 1713 N N . LEU A 1 214 ? -8.119 -1.447 16.824 1.00 96.50 214 LEU A N 1
ATOM 1714 C CA . LEU A 1 214 ? -9.340 -2.114 16.356 1.00 96.50 214 LEU A CA 1
ATOM 1715 C C . LEU A 1 214 ? -10.363 -1.142 15.750 1.00 96.50 214 LEU A C 1
ATOM 1717 O O . LEU A 1 214 ? -11.149 -1.542 14.891 1.00 96.50 214 LEU A O 1
ATOM 1721 N N . VAL A 1 215 ? -10.340 0.140 16.131 1.00 96.38 215 VAL A N 1
ATOM 1722 C CA . VAL A 1 215 ? -11.185 1.171 15.508 1.00 96.38 215 VAL A CA 1
ATOM 1723 C C . VAL A 1 215 ? -10.781 1.395 14.049 1.00 96.38 215 VAL A C 1
ATOM 1725 O O . VAL A 1 215 ? -11.654 1.548 13.199 1.00 96.38 215 VAL A O 1
ATOM 1728 N N . ILE A 1 216 ? -9.486 1.339 13.730 1.00 97.75 216 ILE A N 1
ATOM 1729 C CA . ILE A 1 216 ? -8.980 1.417 12.351 1.00 97.75 216 ILE A CA 1
ATOM 1730 C C . ILE A 1 216 ? -9.376 0.149 11.582 1.00 97.75 216 ILE A C 1
ATOM 1732 O O . ILE A 1 216 ? -9.891 0.231 10.468 1.00 97.75 216 ILE A O 1
ATOM 1736 N N . ILE A 1 217 ? -9.225 -1.027 12.199 1.00 97.94 217 ILE A N 1
ATOM 1737 C CA . ILE A 1 217 ? -9.621 -2.312 11.595 1.00 97.94 217 ILE A CA 1
ATOM 1738 C C . ILE A 1 217 ? -11.127 -2.398 11.341 1.00 97.94 217 ILE A C 1
ATOM 1740 O O . ILE A 1 217 ? -11.562 -3.047 10.388 1.00 97.94 217 ILE A O 1
ATOM 1744 N N . SER A 1 218 ? -11.940 -1.698 12.134 1.00 97.06 218 SER A N 1
ATOM 1745 C CA . SER A 1 218 ? -13.391 -1.695 11.961 1.00 97.06 218 SER A CA 1
ATOM 1746 C C . SER A 1 218 ? -13.844 -1.188 10.582 1.00 97.06 218 SER A C 1
ATOM 1748 O O . SER A 1 218 ? -14.892 -1.626 10.103 1.00 97.06 218 SER A O 1
ATOM 1750 N N . GLU A 1 219 ? -13.022 -0.385 9.891 1.00 97.69 219 GLU A N 1
ATOM 1751 C CA . GLU A 1 219 ? -13.267 0.093 8.520 1.00 97.69 219 GLU A CA 1
ATOM 1752 C C . GLU A 1 219 ? -13.311 -1.039 7.472 1.00 97.69 219 GLU A C 1
ATOM 1754 O O . GLU A 1 219 ? -13.897 -0.884 6.395 1.00 97.69 219 GLU A O 1
ATOM 1759 N N . PHE A 1 220 ? -12.740 -2.210 7.777 1.00 97.12 220 PHE A N 1
ATOM 1760 C CA . PHE A 1 220 ? -12.770 -3.399 6.913 1.00 97.12 220 PHE A CA 1
ATOM 1761 C C . PHE A 1 220 ? -13.952 -4.335 7.217 1.00 97.12 220 PHE A C 1
ATOM 1763 O O . PHE A 1 220 ? -14.304 -5.181 6.393 1.00 97.12 220 PHE A O 1
ATOM 1770 N N . SER A 1 221 ? -14.647 -4.150 8.346 1.00 95.06 221 SER A N 1
ATOM 1771 C CA . SER A 1 221 ? -15.717 -5.050 8.815 1.00 95.06 221 SER A CA 1
ATOM 1772 C C . SER A 1 221 ? -16.924 -5.133 7.874 1.00 95.06 221 SER A C 1
ATOM 1774 O O . SER A 1 221 ? -17.689 -6.104 7.902 1.00 95.06 221 SER A O 1
ATOM 1776 N N . ASN A 1 222 ? -17.138 -4.117 7.034 1.00 92.44 222 ASN A N 1
ATOM 1777 C CA . ASN A 1 222 ? -18.187 -4.134 6.012 1.00 92.44 222 ASN A CA 1
ATOM 1778 C C . ASN A 1 222 ? -17.839 -5.046 4.815 1.00 92.44 222 ASN A C 1
ATOM 1780 O O . ASN A 1 222 ? -18.735 -5.394 4.042 1.00 92.44 222 ASN A O 1
ATOM 1784 N N . LYS A 1 223 ? -16.573 -5.462 4.674 1.00 93.75 223 LYS A N 1
ATOM 1785 C CA . LYS A 1 223 ? -16.094 -6.387 3.638 1.00 93.75 223 LYS A CA 1
ATOM 1786 C C . LYS A 1 223 ? -16.085 -7.847 4.084 1.00 93.75 223 LYS A C 1
ATOM 1788 O O . LYS A 1 223 ? -16.078 -8.721 3.224 1.00 93.75 223 LYS A O 1
ATOM 1793 N N . LEU A 1 224 ? -16.140 -8.123 5.389 1.00 91.69 224 LEU A N 1
ATOM 1794 C CA . LEU A 1 224 ? -16.261 -9.488 5.907 1.00 91.69 224 LEU A CA 1
ATOM 1795 C C . LEU A 1 224 ? -17.600 -10.126 5.523 1.00 91.69 224 LEU A C 1
ATOM 1797 O O . LEU A 1 224 ? -18.671 -9.526 5.695 1.00 91.69 224 LEU A O 1
ATOM 1801 N N . LEU A 1 225 ? -17.542 -11.388 5.096 1.00 90.44 225 LEU A N 1
ATOM 1802 C CA . LEU A 1 225 ? -18.727 -12.223 4.938 1.00 90.44 225 LEU A CA 1
ATOM 1803 C C . LEU A 1 225 ? -19.354 -12.505 6.306 1.00 90.44 225 LEU A C 1
ATOM 1805 O O . LEU A 1 225 ? -18.660 -12.650 7.307 1.00 90.44 225 LEU A O 1
ATOM 1809 N N . LYS A 1 226 ? -20.684 -12.644 6.347 1.00 90.19 226 LYS A N 1
ATOM 1810 C CA . LYS A 1 226 ? -21.425 -12.910 7.594 1.00 90.19 226 LYS A CA 1
ATOM 1811 C C . LYS A 1 226 ? -20.882 -14.095 8.420 1.00 90.19 226 LYS A C 1
ATOM 1813 O O . LYS A 1 226 ? -20.846 -13.941 9.637 1.00 90.19 226 LYS A O 1
ATOM 1818 N N . PRO A 1 227 ? -20.484 -15.242 7.829 1.00 90.19 227 PRO A N 1
ATOM 1819 C CA . PRO A 1 227 ? -19.938 -16.362 8.595 1.00 90.19 227 PRO A CA 1
ATOM 1820 C C . PRO A 1 227 ? -18.601 -16.044 9.266 1.00 90.19 227 PRO A C 1
ATOM 1822 O O . PRO A 1 227 ? -18.385 -16.491 10.381 1.00 90.19 227 PRO A O 1
ATOM 1825 N N . ASP A 1 228 ? -17.755 -15.234 8.624 1.00 89.50 228 ASP A N 1
ATOM 1826 C CA . ASP A 1 228 ? -16.405 -14.903 9.107 1.00 89.50 228 ASP A CA 1
ATOM 1827 C C . ASP A 1 228 ? -16.414 -13.802 10.187 1.00 89.50 228 ASP A C 1
ATOM 1829 O O . ASP A 1 228 ? -15.366 -13.404 10.681 1.00 89.50 228 ASP A O 1
ATOM 1833 N N . LYS A 1 229 ? -17.597 -13.270 10.533 1.00 89.25 229 LYS A N 1
ATOM 1834 C CA . LYS A 1 229 ? -17.781 -12.306 11.633 1.00 89.25 229 LYS A CA 1
ATOM 1835 C C . LYS A 1 229 ? -17.988 -12.969 12.997 1.00 89.25 229 LYS A C 1
ATOM 1837 O O . LYS A 1 229 ? -18.062 -12.249 13.990 1.00 89.25 229 LYS A O 1
ATOM 1842 N N . ARG A 1 230 ? -18.209 -14.284 13.022 1.00 80.56 230 ARG A N 1
ATOM 1843 C CA . ARG A 1 230 ? -18.375 -15.081 14.243 1.00 80.56 230 ARG A CA 1
ATOM 1844 C C . ARG A 1 230 ? -17.031 -15.639 14.669 1.00 80.56 230 ARG A C 1
ATOM 1846 O O . ARG A 1 230 ? -16.821 -15.689 15.895 1.00 80.56 230 ARG A O 1
#

Foldseek 3Di:
DVLLVVLVQLLCLQCQPVPDPDVVSVVSRDADDPVVLVVLVVVLCVQQVPDPPVCPPPPPDDPVVVVVSLVVNLSSLLSNLVCCLSVSHPVLSLLVVLLCLLVCVVRHVVSNLVSLLSNCVVPVQVSLVSLLSSLLVLLVVQLVPDDPPDADDCPDPSNVSSLVSLLVSLPSQPDPLVVNAVSLLSSVVVQVCSLQPPVPDDDPPDHRNNVCSVSSNVSNVVSHDPVSVD

Organism: NCBI:txid85069

pLDDT: mean 86.97, std 14.67, range [42.47, 98.5]